Protein AF-U9U7D3-F1 (afdb_monomer_lite)

Radius of gyration: 47.52 Å; chains: 1; bounding box: 96×87×134 Å

pLDDT: mean 72.73, std 22.52, range [35.22, 98.81]

Sequence (186 aa):
MSDINRSEQRITQLEQQVQSLLNSVKTLQEGKSKVDSTIADIHHNHNLMSSSINNITTRLAKYDTIIQQLTTNINLLSQEQIAQHKERSVKTPKRPSPYEQTSYRATKNRYNLRGNKQGNILAKDSEQHPLTTDDDTDAPDDAAMSDGAVFEGIIDEVSNASSSEPKFSVKSYNPLNLLPQFNATR

Secondary structure (DSSP, 8-state):
-HHHHHHHHHHHHHHHHHHHHHHHHHHHHHHHHHHHHHHHHHHHHHHHHHHHHHHHHHHHHHHHHHHHHHHHHHHHHHHHHHHHHHHHT-----PPPGGGGSHHHHHHHHTT--------------------------------------------------------------GGGGS-------

Organism: Rhizophagus irregularis (strain DAOM 181602 / DAOM 197198 / MUCL 43194) (NCBI:txid747089)

Foldseek 3Di:
DVVVVVVVVVVVVVVVVVVVVVVVVVVVVVVVVVVVVVVVVVVVVVVVVVVVVVVVVVVVVVVVVVVVVVVVVVVVVVVVVVVVVVVVPPPPPPDPDPVCPDCVVVVCVVVVVPPDDDDPDPDDDDDDDDDDDDDDDDDDPPPDPDPPPDDDDDDDDDDDDDDDDDDDDPPPDDPVVVDDDPPPDD

Structure (mmCIF, N/CA/C/O backbone):
data_AF-U9U7D3-F1
#
_entry.id   AF-U9U7D3-F1
#
loop_
_atom_site.group_PDB
_atom_site.id
_atom_site.type_symbol
_atom_site.label_atom_id
_atom_site.label_alt_id
_atom_site.label_comp_id
_atom_site.label_asym_id
_atom_site.label_entity_id
_atom_site.label_seq_id
_atom_site.pdbx_PDB_ins_code
_atom_site.Cartn_x
_atom_site.Cartn_y
_atom_site.Cartn_z
_atom_site.occupancy
_ato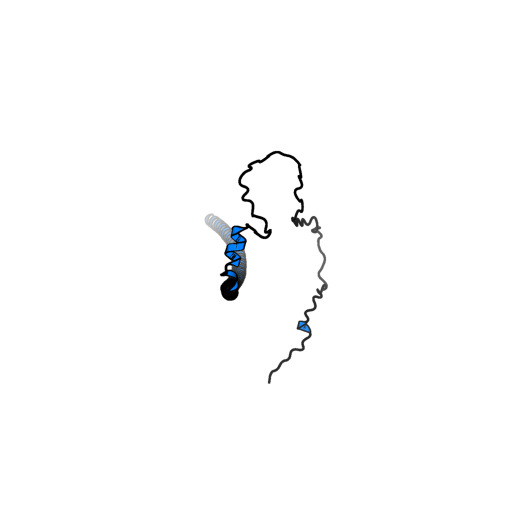m_site.B_iso_or_equiv
_atom_site.auth_seq_id
_atom_site.auth_comp_id
_atom_site.auth_asym_id
_atom_site.auth_atom_id
_atom_site.pdbx_PDB_model_num
ATOM 1 N N . MET A 1 1 ? 35.696 4.966 -59.338 1.00 61.66 1 MET A N 1
ATOM 2 C CA . MET A 1 1 ? 36.447 5.182 -58.078 1.00 61.66 1 MET A CA 1
ATOM 3 C C . MET A 1 1 ? 35.669 6.027 -57.062 1.00 61.66 1 MET A C 1
ATOM 5 O O . MET A 1 1 ? 35.754 5.714 -55.886 1.00 61.66 1 MET A O 1
ATOM 9 N N . SER A 1 2 ? 34.870 7.031 -57.462 1.00 73.62 2 SER A N 1
ATOM 10 C CA . SER A 1 2 ? 34.091 7.864 -56.515 1.00 73.62 2 SER A CA 1
ATOM 11 C C . SER A 1 2 ? 32.961 7.128 -55.781 1.00 73.62 2 SER A C 1
ATOM 13 O O . SER A 1 2 ? 32.733 7.395 -54.605 1.00 73.62 2 SER A O 1
ATOM 15 N N . ASP A 1 3 ? 32.269 6.195 -56.441 1.00 82.81 3 ASP A N 1
ATOM 16 C CA . ASP A 1 3 ? 31.123 5.497 -55.835 1.00 82.81 3 ASP A CA 1
ATOM 17 C C . ASP A 1 3 ? 31.537 4.514 -54.735 1.00 82.81 3 ASP A C 1
ATOM 19 O O . ASP A 1 3 ? 30.829 4.369 -53.741 1.00 82.81 3 ASP A O 1
ATOM 23 N N . ILE A 1 4 ? 32.723 3.910 -54.873 1.00 87.50 4 ILE A N 1
ATOM 24 C CA . ILE A 1 4 ? 33.309 3.024 -53.859 1.00 87.50 4 ILE A CA 1
ATOM 25 C C . ILE A 1 4 ? 33.591 3.827 -52.584 1.00 87.50 4 ILE A C 1
ATOM 27 O O . ILE A 1 4 ? 33.067 3.484 -51.529 1.00 87.50 4 ILE A O 1
ATOM 31 N N . ASN A 1 5 ? 34.265 4.976 -52.696 1.00 90.44 5 ASN A N 1
ATOM 32 C CA . ASN A 1 5 ? 34.539 5.849 -51.548 1.00 90.44 5 ASN A CA 1
ATOM 33 C C . ASN A 1 5 ? 33.252 6.342 -50.859 1.00 90.44 5 ASN A C 1
ATOM 35 O O . ASN A 1 5 ? 33.190 6.427 -49.634 1.00 90.44 5 ASN A O 1
ATOM 39 N N . ARG A 1 6 ? 32.193 6.646 -51.626 1.00 94.19 6 ARG A N 1
ATOM 40 C CA . ARG A 1 6 ? 30.884 7.025 -51.066 1.00 94.19 6 ARG A CA 1
ATOM 41 C C . ARG A 1 6 ? 30.227 5.864 -50.314 1.00 94.19 6 ARG A C 1
ATOM 43 O O . ARG A 1 6 ? 29.613 6.084 -49.270 1.00 94.19 6 ARG A O 1
ATOM 50 N N . SER A 1 7 ? 30.339 4.647 -50.844 1.00 94.81 7 SER A N 1
ATOM 51 C CA . SER A 1 7 ? 29.813 3.445 -50.193 1.00 94.81 7 SER A CA 1
ATOM 52 C C . SER A 1 7 ? 30.556 3.129 -48.891 1.00 94.81 7 SER A C 1
ATOM 54 O O . SER A 1 7 ? 29.906 2.896 -47.876 1.00 94.81 7 SER A O 1
ATOM 56 N N . GLU A 1 8 ? 31.886 3.247 -48.873 1.00 95.81 8 GLU A N 1
ATOM 57 C CA . GLU A 1 8 ? 32.715 3.048 -47.678 1.00 95.81 8 GLU A CA 1
ATOM 58 C C . GLU A 1 8 ? 32.377 4.059 -46.578 1.00 95.81 8 GLU A C 1
ATOM 60 O O . GLU A 1 8 ? 32.118 3.672 -45.441 1.00 95.81 8 GLU A O 1
ATOM 65 N N . GLN A 1 9 ? 32.252 5.347 -46.920 1.00 96.00 9 GLN A N 1
ATOM 66 C CA . GLN A 1 9 ? 31.818 6.374 -45.966 1.00 96.00 9 GLN A CA 1
ATOM 67 C C . GLN A 1 9 ? 30.444 6.061 -45.365 1.00 96.00 9 GLN A C 1
ATOM 69 O O . GLN A 1 9 ? 30.222 6.260 -44.168 1.00 96.00 9 GLN A O 1
ATOM 74 N N . ARG A 1 10 ? 29.507 5.566 -46.183 1.00 97.00 10 ARG A N 1
ATOM 75 C CA . ARG A 1 10 ? 28.178 5.182 -45.703 1.00 97.00 10 ARG A CA 1
ATOM 76 C C . ARG A 1 10 ? 28.239 3.972 -44.772 1.00 97.00 10 ARG A C 1
ATOM 78 O O . ARG A 1 10 ? 27.506 3.962 -43.787 1.00 97.00 10 ARG A O 1
ATOM 85 N N . ILE A 1 11 ? 29.095 2.992 -45.059 1.00 97.62 11 ILE A N 1
ATOM 86 C CA . ILE A 1 11 ? 29.311 1.823 -44.198 1.00 97.62 11 ILE A CA 1
ATOM 87 C C . ILE A 1 11 ? 29.846 2.273 -42.838 1.00 97.62 11 ILE A C 1
ATOM 89 O O . ILE A 1 11 ? 29.225 1.961 -41.827 1.00 97.62 11 ILE A O 1
ATOM 93 N N . THR A 1 12 ? 30.888 3.108 -42.799 1.00 97.56 12 THR A N 1
ATOM 94 C CA . THR A 1 12 ? 31.439 3.623 -41.534 1.00 97.56 12 THR A CA 1
ATOM 95 C C . THR A 1 12 ? 30.400 4.397 -40.717 1.00 97.56 12 THR A C 1
ATOM 97 O O . THR A 1 12 ? 30.314 4.237 -39.500 1.00 97.56 12 THR A O 1
ATOM 100 N N . GLN A 1 13 ? 29.562 5.212 -41.366 1.00 98.06 13 GLN A N 1
ATOM 101 C CA . GLN A 1 13 ? 28.465 5.908 -40.681 1.00 98.06 13 GLN A CA 1
ATOM 102 C C . GLN A 1 13 ? 27.443 4.934 -40.084 1.00 98.06 13 GLN A C 1
ATOM 104 O O . GLN A 1 13 ? 26.981 5.137 -38.962 1.00 98.06 13 GLN A O 1
ATOM 109 N N . LEU A 1 14 ? 27.075 3.885 -40.824 1.00 98.44 14 LEU A N 1
ATOM 110 C CA . LEU A 1 14 ? 26.138 2.871 -40.343 1.00 98.44 14 LEU A CA 1
ATOM 111 C C . LEU A 1 14 ? 26.729 2.075 -39.176 1.00 98.44 14 LEU A C 1
ATOM 113 O O . LEU A 1 14 ? 26.031 1.847 -38.193 1.00 98.44 14 LEU A O 1
ATOM 117 N N . GLU A 1 15 ? 28.010 1.718 -39.233 1.00 98.25 15 GLU A N 1
ATOM 118 C CA . GLU A 1 15 ? 28.710 1.053 -38.131 1.00 98.25 15 GLU A CA 1
ATOM 119 C C . GLU A 1 15 ? 28.686 1.907 -36.860 1.00 98.25 15 GLU A C 1
ATOM 121 O O . GLU A 1 15 ? 28.336 1.412 -35.789 1.00 98.25 15 GLU A O 1
ATOM 126 N N . GLN A 1 16 ? 28.961 3.210 -36.973 1.00 98.31 16 GLN A N 1
ATOM 127 C CA . GLN A 1 16 ? 28.878 4.138 -35.841 1.00 98.31 16 GLN A CA 1
ATOM 128 C C . GLN A 1 16 ? 27.458 4.230 -35.268 1.00 98.31 16 GLN A C 1
ATOM 130 O O . GLN A 1 16 ? 27.282 4.211 -34.048 1.00 98.31 16 GLN A O 1
ATOM 135 N N . GLN A 1 17 ? 26.436 4.288 -36.128 1.00 98.56 17 GLN A N 1
ATOM 136 C CA . GLN A 1 17 ? 25.036 4.298 -35.693 1.00 98.56 17 GLN A CA 1
ATOM 137 C C . GLN A 1 17 ? 24.654 3.004 -34.968 1.00 98.56 17 GLN A C 1
ATOM 139 O O . GLN A 1 17 ? 24.011 3.062 -33.920 1.00 98.56 17 GLN A O 1
ATOM 144 N N . VAL A 1 18 ? 25.086 1.847 -35.477 1.00 98.69 18 VAL A N 1
ATOM 145 C CA . VAL A 1 18 ? 24.845 0.542 -34.845 1.00 98.69 18 VAL A CA 1
ATOM 146 C C . VAL A 1 18 ? 25.528 0.460 -33.481 1.00 98.69 18 VAL A C 1
ATOM 148 O O . VAL A 1 18 ? 24.898 0.026 -32.519 1.00 98.69 18 VAL A O 1
ATOM 151 N N . GLN A 1 19 ? 26.773 0.925 -33.361 1.00 98.56 19 GLN A N 1
ATOM 152 C CA . GLN A 1 19 ? 27.477 0.949 -32.075 1.00 98.56 19 GLN A CA 1
ATOM 153 C C . GLN A 1 19 ? 26.798 1.882 -31.067 1.00 98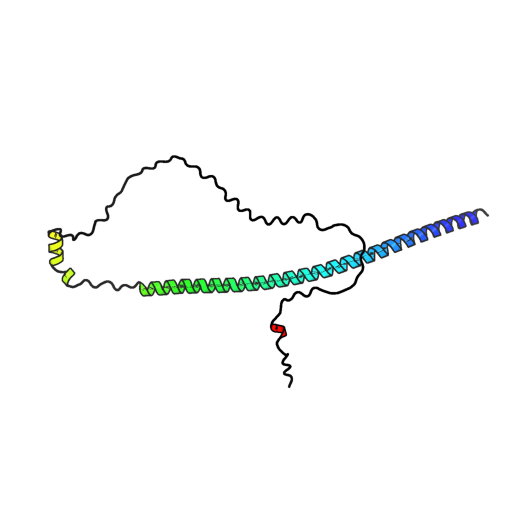.56 19 GLN A C 1
ATOM 155 O O . GLN A 1 19 ? 26.617 1.519 -29.904 1.00 98.56 19 GLN A O 1
ATOM 160 N N . SER A 1 20 ? 26.356 3.063 -31.510 1.00 98.56 20 SER A N 1
ATOM 161 C CA . SER A 1 20 ? 25.600 3.975 -30.648 1.00 98.56 20 SER A CA 1
ATOM 162 C C . SER A 1 20 ? 24.285 3.350 -30.181 1.00 98.56 20 SER A C 1
ATOM 164 O O . SER A 1 20 ? 23.952 3.457 -29.002 1.00 98.56 20 SER A O 1
ATOM 166 N N . LEU A 1 21 ? 23.557 2.678 -31.077 1.00 98.75 21 LEU A N 1
ATOM 167 C CA . LEU A 1 21 ? 22.312 1.993 -30.739 1.00 98.75 21 LEU A CA 1
ATOM 168 C C . LEU A 1 21 ? 22.550 0.852 -29.744 1.00 98.75 21 LEU A C 1
ATOM 170 O O . LEU A 1 21 ? 21.800 0.722 -28.780 1.00 98.75 21 LEU A O 1
ATOM 174 N N . LEU A 1 22 ? 23.603 0.057 -29.941 1.00 98.75 22 LEU A N 1
ATOM 175 C CA . LEU A 1 22 ? 23.955 -1.046 -29.048 1.00 98.75 22 LEU A CA 1
ATOM 176 C C . LEU A 1 22 ? 24.229 -0.551 -27.622 1.00 98.75 22 LEU A C 1
ATOM 178 O O . LEU A 1 22 ? 23.729 -1.132 -26.657 1.00 98.75 22 LEU A O 1
ATOM 182 N N . ASN A 1 23 ? 24.958 0.559 -27.490 1.00 98.62 23 ASN A N 1
ATOM 183 C CA . ASN A 1 23 ? 25.212 1.188 -26.196 1.00 98.62 23 ASN A CA 1
ATOM 184 C C . ASN A 1 23 ? 23.913 1.673 -25.539 1.00 98.62 23 ASN A C 1
ATOM 186 O O . ASN A 1 23 ? 23.685 1.393 -24.363 1.00 98.62 23 ASN A O 1
ATOM 190 N N . SER A 1 24 ? 23.024 2.328 -26.293 1.00 98.62 24 SER A N 1
ATOM 191 C CA . SER A 1 24 ? 21.722 2.762 -25.773 1.00 98.62 24 SER A CA 1
ATOM 192 C C . SER A 1 24 ? 20.852 1.589 -25.315 1.00 98.62 24 SER A C 1
ATOM 194 O O . SER A 1 24 ? 20.249 1.660 -24.246 1.00 98.62 24 SER A O 1
ATOM 196 N N . VAL A 1 25 ? 20.811 0.494 -26.081 1.00 98.75 25 VAL A N 1
ATOM 197 C CA . VAL A 1 25 ? 20.078 -0.727 -25.705 1.00 98.75 25 VAL A CA 1
ATOM 198 C C . VAL A 1 25 ? 20.634 -1.315 -24.410 1.00 98.75 25 VAL A C 1
ATOM 200 O O . VAL A 1 25 ? 19.858 -1.666 -23.523 1.00 98.75 25 VAL A O 1
ATOM 203 N N . LYS A 1 26 ? 21.962 -1.363 -24.259 1.00 98.69 26 LYS A N 1
ATOM 204 C CA . LYS A 1 26 ? 22.603 -1.846 -23.033 1.00 98.69 26 LYS A CA 1
ATOM 205 C C . LYS A 1 26 ? 22.220 -0.996 -21.819 1.00 98.69 26 LYS A C 1
ATOM 207 O O . LYS A 1 26 ? 21.790 -1.543 -20.806 1.00 98.69 26 LYS A O 1
ATOM 212 N N . THR A 1 27 ? 22.287 0.331 -21.936 1.00 98.56 27 THR A N 1
ATOM 213 C CA . THR A 1 27 ? 21.872 1.245 -20.860 1.00 98.56 27 THR A CA 1
ATOM 214 C C . THR A 1 27 ? 20.392 1.082 -20.507 1.00 98.56 27 THR A C 1
ATOM 216 O O . THR A 1 27 ? 20.037 1.064 -19.329 1.00 98.56 27 THR A O 1
ATOM 219 N N . LEU A 1 28 ? 19.516 0.913 -21.504 1.00 98.75 28 LEU A N 1
ATOM 220 C CA . LEU A 1 28 ? 18.093 0.653 -21.264 1.00 98.75 28 LEU A CA 1
ATOM 221 C C . LEU A 1 28 ? 17.865 -0.683 -20.550 1.00 98.75 28 LEU A C 1
ATOM 223 O O . LEU A 1 28 ? 17.005 -0.769 -19.675 1.00 98.75 28 LEU A O 1
ATOM 227 N N . GLN A 1 29 ? 18.636 -1.715 -20.885 1.00 98.62 29 GLN A N 1
ATOM 228 C CA . GLN A 1 29 ? 18.535 -3.026 -20.251 1.00 98.62 29 GLN A CA 1
ATOM 229 C C . GLN A 1 29 ? 18.986 -2.995 -18.784 1.00 98.62 29 GLN A C 1
ATOM 231 O O . GLN A 1 29 ? 18.309 -3.557 -17.922 1.00 98.62 29 GLN A O 1
ATOM 236 N N . GLU A 1 30 ? 20.082 -2.298 -18.482 1.00 98.50 30 GLU A N 1
ATOM 237 C CA . GLU A 1 30 ? 20.541 -2.061 -17.107 1.00 98.50 30 GLU A CA 1
ATOM 238 C C . GLU A 1 30 ? 19.502 -1.256 -16.309 1.00 98.50 30 GLU A C 1
ATOM 240 O O . GLU A 1 30 ? 19.137 -1.631 -15.191 1.00 98.50 30 GLU A O 1
ATOM 245 N N . GLY A 1 31 ? 18.949 -0.201 -16.919 1.00 98.69 31 GLY A N 1
ATOM 246 C CA . GLY A 1 31 ? 17.861 0.591 -16.346 1.00 98.69 31 GLY A CA 1
ATOM 247 C C . GLY A 1 31 ? 16.624 -0.253 -16.031 1.00 98.69 31 GLY A C 1
ATOM 248 O O . GLY A 1 31 ? 16.098 -0.181 -14.921 1.00 98.69 31 GLY A O 1
ATOM 249 N N . LYS A 1 32 ? 16.203 -1.115 -16.965 1.00 98.62 32 LYS A N 1
ATOM 250 C CA . LYS A 1 32 ? 15.097 -2.061 -16.764 1.00 98.62 32 LYS A CA 1
ATOM 251 C C . LYS A 1 32 ? 15.367 -2.989 -15.581 1.00 98.62 32 LYS A C 1
ATOM 253 O O . LYS A 1 32 ? 14.504 -3.126 -14.723 1.00 98.62 32 LYS A O 1
ATOM 258 N N . SER A 1 33 ? 16.559 -3.582 -15.505 1.00 98.62 33 SER A N 1
ATOM 259 C CA . SER A 1 33 ? 16.914 -4.485 -14.403 1.00 98.62 33 SER A CA 1
ATOM 260 C C . SER A 1 33 ? 16.833 -3.794 -13.040 1.00 98.62 33 SER A C 1
ATOM 262 O O . SER A 1 33 ? 16.405 -4.408 -12.063 1.00 98.62 33 SER A O 1
ATOM 264 N N . LYS A 1 34 ? 17.222 -2.515 -12.964 1.00 98.69 34 LYS A N 1
ATOM 265 C CA . LYS A 1 34 ? 17.111 -1.722 -11.735 1.00 98.69 34 LYS A CA 1
ATOM 266 C C . LYS A 1 34 ? 15.652 -1.469 -11.359 1.00 98.69 34 LYS A C 1
ATOM 268 O O . LYS A 1 34 ? 15.293 -1.647 -10.198 1.00 98.69 34 LYS A O 1
ATOM 273 N N . VAL A 1 35 ? 14.822 -1.094 -12.335 1.00 98.75 35 VAL A N 1
ATOM 274 C CA . VAL A 1 35 ? 13.384 -0.878 -12.120 1.00 98.75 35 VAL A CA 1
ATOM 275 C C . VAL A 1 35 ? 12.703 -2.167 -11.658 1.00 98.75 35 VAL A C 1
ATOM 277 O O . VAL A 1 35 ? 11.982 -2.138 -10.662 1.00 98.75 35 VAL A O 1
ATOM 280 N N . ASP A 1 36 ? 12.985 -3.300 -12.303 1.00 98.75 36 ASP A N 1
ATOM 281 C CA . ASP A 1 36 ? 12.427 -4.605 -11.933 1.00 98.75 36 ASP A CA 1
ATOM 282 C C . ASP A 1 36 ? 12.767 -4.974 -10.477 1.00 98.75 36 ASP A C 1
ATOM 284 O O . ASP A 1 36 ? 11.889 -5.413 -9.733 1.00 98.75 36 ASP A O 1
ATOM 288 N N . SER A 1 37 ? 14.009 -4.727 -10.039 1.00 98.62 37 SER A N 1
ATOM 289 C CA . SER A 1 37 ? 14.420 -4.930 -8.641 1.00 98.62 37 SER A CA 1
ATOM 290 C C . SER A 1 37 ? 13.627 -4.044 -7.682 1.00 98.62 37 SER A C 1
ATOM 292 O O . SER A 1 37 ? 13.062 -4.542 -6.713 1.00 98.62 37 SER A O 1
ATOM 294 N N . THR A 1 38 ? 13.517 -2.742 -7.968 1.00 98.69 38 THR A N 1
ATOM 295 C CA . THR A 1 38 ? 12.735 -1.831 -7.115 1.00 98.69 38 THR A CA 1
ATOM 296 C C . THR A 1 38 ? 11.253 -2.197 -7.068 1.00 98.69 38 THR A C 1
ATOM 298 O O . THR A 1 38 ? 10.622 -2.059 -6.025 1.00 98.69 38 THR A O 1
ATOM 301 N N . ILE A 1 39 ? 10.686 -2.705 -8.166 1.00 98.81 39 ILE A N 1
ATOM 302 C CA . ILE A 1 39 ? 9.306 -3.198 -8.202 1.00 98.81 39 ILE A CA 1
ATOM 303 C C . ILE A 1 39 ? 9.155 -4.426 -7.297 1.00 98.81 39 ILE A C 1
ATOM 305 O O . ILE A 1 39 ? 8.198 -4.494 -6.525 1.00 98.81 39 ILE A O 1
ATOM 309 N N . ALA A 1 40 ? 10.099 -5.369 -7.342 1.00 98.75 40 ALA A N 1
ATOM 310 C CA . ALA A 1 40 ? 10.088 -6.537 -6.464 1.00 98.75 40 ALA A CA 1
ATOM 311 C C . ALA A 1 40 ? 10.145 -6.141 -4.975 1.00 98.75 40 ALA A C 1
ATOM 313 O O . ALA A 1 40 ? 9.354 -6.653 -4.177 1.00 98.75 40 ALA A O 1
ATOM 314 N N . ASP A 1 41 ? 10.999 -5.178 -4.617 1.00 98.75 41 ASP A N 1
ATOM 315 C CA . ASP A 1 41 ? 11.105 -4.653 -3.250 1.00 98.75 41 ASP A CA 1
ATOM 316 C C . ASP A 1 41 ? 9.802 -3.978 -2.793 1.00 98.75 41 ASP A C 1
ATOM 318 O O . ASP A 1 41 ? 9.309 -4.225 -1.688 1.00 98.75 41 ASP A O 1
ATOM 322 N N . ILE A 1 42 ? 9.190 -3.162 -3.661 1.00 98.81 42 ILE A N 1
ATOM 323 C CA . ILE A 1 42 ? 7.895 -2.520 -3.394 1.00 98.81 42 ILE A CA 1
ATOM 324 C C . ILE A 1 42 ? 6.807 -3.574 -3.163 1.00 98.81 42 ILE A C 1
ATOM 326 O O . ILE A 1 42 ? 6.044 -3.463 -2.201 1.00 98.81 42 ILE A O 1
ATOM 330 N N . HIS A 1 43 ? 6.744 -4.618 -3.993 1.00 98.81 43 HIS A N 1
ATOM 331 C CA . HIS A 1 43 ? 5.781 -5.707 -3.819 1.00 98.81 43 HIS A CA 1
ATOM 332 C C . HIS A 1 43 ? 5.976 -6.451 -2.497 1.00 98.81 43 HIS A C 1
ATOM 334 O O . HIS A 1 43 ? 4.995 -6.755 -1.812 1.00 98.81 43 HIS A O 1
ATOM 340 N N . HIS A 1 44 ? 7.223 -6.728 -2.113 1.00 98.69 44 HIS A N 1
ATOM 341 C CA . HIS A 1 44 ? 7.520 -7.367 -0.837 1.00 98.69 44 HIS A CA 1
ATOM 342 C C . HIS A 1 44 ? 7.045 -6.509 0.345 1.00 98.69 44 HIS A C 1
ATOM 344 O O . HIS A 1 44 ? 6.302 -6.995 1.202 1.00 98.69 44 HIS A O 1
ATOM 350 N N . ASN A 1 45 ? 7.382 -5.218 0.345 1.00 98.75 45 ASN A N 1
ATOM 351 C CA . ASN A 1 45 ? 6.975 -4.281 1.394 1.00 98.75 45 ASN A CA 1
ATOM 352 C C . ASN A 1 45 ? 5.455 -4.118 1.474 1.00 98.75 45 ASN A C 1
ATOM 354 O O . ASN A 1 45 ? 4.887 -4.131 2.566 1.00 98.75 45 ASN A O 1
ATOM 358 N N . HIS A 1 46 ? 4.777 -4.039 0.328 1.00 98.81 46 HIS A N 1
ATOM 359 C CA . HIS A 1 46 ? 3.319 -4.004 0.275 1.00 98.81 46 HIS A CA 1
ATOM 360 C C . HIS A 1 46 ? 2.698 -5.238 0.947 1.00 98.81 46 HIS A C 1
ATOM 362 O O . HIS A 1 46 ? 1.750 -5.116 1.724 1.00 98.81 46 HIS A O 1
ATOM 368 N N . ASN A 1 47 ? 3.251 -6.429 0.706 1.00 98.69 47 ASN A N 1
ATOM 369 C CA . ASN A 1 47 ? 2.763 -7.658 1.331 1.00 98.69 47 ASN A CA 1
ATOM 370 C C . ASN A 1 47 ? 2.983 -7.663 2.851 1.00 98.69 47 ASN A C 1
ATOM 372 O O . ASN A 1 47 ? 2.087 -8.071 3.595 1.00 98.69 47 ASN A O 1
ATOM 376 N N . LEU A 1 48 ? 4.129 -7.163 3.325 1.00 98.62 48 LEU A N 1
ATOM 377 C CA . LEU A 1 48 ? 4.390 -6.993 4.759 1.00 98.62 48 LEU A CA 1
ATOM 378 C C . LEU A 1 48 ? 3.394 -6.018 5.402 1.00 98.62 48 LEU A C 1
ATOM 380 O O . LEU A 1 48 ? 2.809 -6.329 6.442 1.00 98.62 48 LEU A O 1
ATOM 384 N N . MET A 1 49 ? 3.147 -4.871 4.763 1.00 98.69 49 MET A N 1
ATOM 385 C CA . MET A 1 49 ? 2.171 -3.884 5.234 1.00 98.69 49 MET A CA 1
ATOM 386 C C . MET A 1 49 ? 0.754 -4.455 5.262 1.00 98.69 49 MET A C 1
ATOM 388 O O . MET A 1 49 ? 0.060 -4.308 6.264 1.00 98.69 49 MET A O 1
ATOM 392 N N . SER A 1 50 ? 0.338 -5.157 4.208 1.00 98.75 50 SER A N 1
ATOM 393 C CA . SER A 1 50 ? -0.974 -5.808 4.132 1.00 98.75 50 SER A CA 1
ATOM 394 C C . SER A 1 50 ? -1.170 -6.830 5.259 1.00 98.75 50 SER A C 1
ATOM 396 O O . SER A 1 50 ? -2.194 -6.827 5.944 1.00 98.75 50 SER A O 1
ATOM 398 N N . SER A 1 51 ? -0.150 -7.649 5.535 1.00 98.69 51 SER A N 1
ATOM 399 C CA . SER A 1 51 ? -0.163 -8.592 6.661 1.00 98.69 51 SER A CA 1
ATOM 400 C C . SER A 1 51 ? -0.287 -7.882 8.018 1.00 98.69 51 SER A C 1
ATOM 402 O O . SER A 1 51 ? -1.109 -8.267 8.853 1.00 98.69 51 SER A O 1
ATOM 404 N N . SER A 1 52 ? 0.472 -6.799 8.219 1.00 98.75 52 SER A N 1
ATOM 405 C CA . SER A 1 52 ? 0.406 -5.976 9.434 1.00 98.75 52 SER A CA 1
ATOM 406 C C . SER A 1 52 ? -0.980 -5.353 9.637 1.00 98.75 52 SER A C 1
ATOM 408 O O . SER A 1 52 ? -1.556 -5.453 10.723 1.00 98.75 52 SER A O 1
ATOM 410 N N . ILE A 1 53 ? -1.567 -4.792 8.575 1.00 98.81 53 ILE A N 1
ATOM 411 C CA . ILE A 1 53 ? -2.921 -4.224 8.593 1.00 98.81 53 ILE A CA 1
ATOM 412 C C . ILE A 1 53 ? -3.943 -5.298 8.975 1.00 98.81 53 ILE A C 1
ATOM 414 O O . ILE A 1 53 ? -4.734 -5.080 9.889 1.00 98.81 53 ILE A O 1
ATOM 418 N N . ASN A 1 54 ? -3.878 -6.487 8.371 1.00 98.75 54 ASN A N 1
ATOM 419 C CA . ASN A 1 54 ? -4.779 -7.592 8.711 1.00 98.75 54 ASN A CA 1
ATOM 420 C C . ASN A 1 54 ? -4.666 -8.014 10.186 1.00 98.75 54 ASN A C 1
ATOM 422 O O . ASN A 1 54 ? -5.677 -8.316 10.833 1.00 98.75 54 ASN A O 1
ATOM 426 N N . ASN A 1 55 ? -3.453 -8.008 10.748 1.00 98.69 55 ASN A N 1
ATOM 427 C CA . ASN A 1 55 ? -3.252 -8.276 12.170 1.00 98.69 55 ASN A CA 1
ATOM 428 C C . ASN A 1 55 ? -3.924 -7.209 13.049 1.00 98.69 55 ASN A C 1
ATOM 430 O O . ASN A 1 55 ? -4.643 -7.557 13.989 1.00 98.69 55 ASN A O 1
ATOM 434 N N . ILE A 1 56 ? -3.739 -5.927 12.717 1.00 98.81 56 ILE A N 1
ATOM 435 C CA . ILE A 1 56 ? -4.366 -4.800 13.420 1.00 98.81 56 ILE A CA 1
ATOM 436 C C . ILE A 1 56 ? -5.891 -4.905 13.345 1.00 98.81 56 ILE A C 1
ATOM 438 O O . ILE A 1 56 ? -6.546 -4.857 14.384 1.00 98.81 56 ILE A O 1
ATOM 442 N N . THR A 1 57 ? -6.459 -5.136 12.160 1.00 98.81 57 THR A N 1
ATOM 443 C CA . THR A 1 57 ? -7.906 -5.323 11.967 1.00 98.81 57 THR A CA 1
ATOM 444 C C . THR A 1 57 ? -8.445 -6.462 12.832 1.00 98.81 57 THR A C 1
ATOM 446 O O . THR A 1 57 ? -9.464 -6.310 13.503 1.00 98.81 57 THR A O 1
ATOM 449 N N . THR A 1 58 ? -7.726 -7.586 12.896 1.00 98.62 58 THR A N 1
ATOM 450 C CA . THR A 1 58 ? -8.115 -8.728 13.738 1.00 98.62 58 THR A CA 1
ATOM 451 C C . THR A 1 58 ? -8.070 -8.382 15.229 1.00 98.62 58 THR A C 1
ATOM 453 O O . THR A 1 58 ? -8.938 -8.801 15.995 1.00 98.62 58 THR A O 1
ATOM 456 N N . ARG A 1 59 ? -7.061 -7.623 15.674 1.00 98.75 59 ARG A N 1
ATOM 457 C CA . ARG A 1 59 ? -6.959 -7.167 17.069 1.00 98.75 59 ARG A CA 1
ATOM 458 C C . ARG A 1 59 ? -8.069 -6.183 17.429 1.00 98.75 59 ARG A C 1
ATOM 460 O O . ARG A 1 59 ? -8.632 -6.314 18.511 1.00 98.75 59 ARG A O 1
ATOM 467 N N . LEU A 1 60 ? -8.406 -5.259 16.531 1.00 98.81 60 LEU A N 1
ATOM 468 C CA . LEU A 1 60 ? -9.507 -4.312 16.722 1.00 98.81 60 LEU A CA 1
ATOM 469 C C . LEU A 1 60 ? -10.837 -5.040 16.927 1.00 98.81 60 LEU A C 1
ATOM 471 O O . LEU A 1 60 ? -11.494 -4.807 17.935 1.00 98.81 60 LEU A O 1
ATOM 475 N N . ALA A 1 61 ? -11.156 -6.027 16.085 1.00 98.62 61 ALA A N 1
ATOM 476 C CA . ALA A 1 61 ? -12.374 -6.826 16.242 1.00 98.62 61 ALA A CA 1
ATOM 477 C C . ALA A 1 61 ? -12.455 -7.551 17.607 1.00 98.62 61 ALA A C 1
ATOM 479 O O . ALA A 1 61 ? -13.531 -7.694 18.197 1.00 98.62 61 ALA A O 1
ATOM 480 N N . LYS A 1 62 ? -11.310 -7.996 18.150 1.00 98.69 62 LYS A N 1
ATOM 481 C CA . LYS A 1 62 ? -11.249 -8.573 19.504 1.00 98.69 62 LYS A CA 1
ATOM 482 C C . LYS A 1 62 ? -11.533 -7.527 20.579 1.00 98.69 62 LYS A C 1
ATOM 484 O O . LYS A 1 62 ? -12.255 -7.828 21.526 1.00 98.69 62 LYS A O 1
ATOM 489 N N . TYR A 1 63 ? -10.983 -6.321 20.447 1.00 98.81 63 TYR A N 1
ATOM 490 C CA . TYR A 1 63 ? -11.258 -5.236 21.387 1.00 98.81 63 TYR A CA 1
ATOM 491 C C . TYR A 1 63 ? -12.725 -4.806 21.346 1.00 98.81 63 TYR A C 1
ATOM 493 O O . TYR A 1 63 ? -13.317 -4.664 22.411 1.00 98.81 63 TYR A O 1
ATOM 501 N N . ASP A 1 64 ? -13.343 -4.726 20.166 1.00 98.75 64 ASP A N 1
ATOM 502 C CA . ASP A 1 64 ? -14.780 -4.450 20.038 1.00 98.75 64 ASP A CA 1
ATOM 503 C C . ASP A 1 64 ? -15.620 -5.493 20.785 1.00 98.75 64 ASP A C 1
ATOM 505 O O . ASP A 1 64 ? -16.543 -5.150 21.524 1.00 98.75 64 ASP A O 1
ATOM 509 N N . THR A 1 65 ? -15.254 -6.773 20.662 1.00 98.69 65 THR A N 1
ATOM 510 C CA . THR A 1 65 ? -15.921 -7.869 21.384 1.00 98.69 65 THR A CA 1
ATOM 511 C C . THR A 1 65 ? -15.783 -7.712 22.900 1.00 98.69 65 THR A C 1
ATOM 513 O O . THR A 1 65 ? -16.762 -7.858 23.632 1.00 98.69 65 THR A O 1
ATOM 516 N N . ILE A 1 66 ? -14.579 -7.392 23.388 1.00 98.69 66 ILE A N 1
ATOM 517 C CA . ILE A 1 66 ? -14.324 -7.175 24.821 1.00 98.69 66 ILE A CA 1
ATOM 518 C C . ILE A 1 66 ? -15.144 -5.988 25.334 1.00 98.69 66 ILE A C 1
ATOM 520 O O . ILE A 1 66 ? -15.784 -6.089 26.379 1.00 98.69 66 ILE A O 1
ATOM 524 N N . ILE A 1 67 ? -15.165 -4.881 24.591 1.00 98.81 67 ILE A N 1
ATOM 525 C CA . ILE A 1 67 ? -15.932 -3.686 24.951 1.00 98.81 67 ILE A CA 1
ATOM 526 C C . ILE A 1 67 ? -17.423 -4.028 25.037 1.00 98.81 67 ILE A C 1
ATOM 528 O O . ILE A 1 67 ? -18.047 -3.725 26.050 1.00 98.81 67 ILE A O 1
ATOM 532 N N . GLN A 1 68 ? -17.983 -4.735 24.050 1.00 98.69 68 GLN A N 1
ATOM 533 C CA . GLN A 1 68 ? -19.388 -5.165 24.074 1.00 98.69 68 GLN A CA 1
ATOM 534 C C . GLN A 1 68 ? -19.720 -6.042 25.290 1.00 98.69 68 GLN A C 1
ATOM 536 O O . GLN A 1 68 ? -20.764 -5.859 25.926 1.00 98.69 68 GLN A O 1
ATOM 541 N N . GLN A 1 69 ? -18.836 -6.981 25.643 1.00 98.62 69 GLN A N 1
ATOM 542 C CA . GLN A 1 69 ? -19.007 -7.829 26.826 1.00 98.62 69 GLN A CA 1
ATOM 543 C C . GLN A 1 69 ? -18.994 -7.005 28.117 1.00 98.62 69 GLN A C 1
ATOM 545 O O . GLN A 1 69 ? -19.870 -7.176 28.965 1.00 98.62 69 GLN A O 1
ATOM 550 N N . LEU A 1 70 ? -18.049 -6.072 28.255 1.00 98.62 70 LEU A N 1
ATOM 551 C CA . LEU A 1 70 ? -17.975 -5.182 29.414 1.00 98.62 70 LEU A CA 1
ATOM 552 C C . LEU A 1 70 ? -19.213 -4.285 29.519 1.00 98.62 70 LEU A C 1
ATOM 554 O O . LEU A 1 70 ? -19.796 -4.188 30.597 1.00 98.62 70 LEU A O 1
ATOM 558 N N . THR A 1 71 ? -19.665 -3.694 28.411 1.00 98.50 71 THR A N 1
ATOM 559 C CA . THR A 1 71 ? -20.904 -2.904 28.362 1.00 98.50 71 THR A CA 1
ATOM 560 C C . THR A 1 71 ? -22.108 -3.730 28.813 1.00 98.50 71 THR A C 1
ATOM 562 O O . THR A 1 71 ? -22.911 -3.265 29.621 1.00 98.50 71 THR A O 1
ATOM 565 N N . THR A 1 72 ? -22.215 -4.975 28.345 1.00 98.38 72 THR A N 1
ATOM 566 C CA . THR A 1 72 ? -23.293 -5.889 28.748 1.00 98.38 72 THR A CA 1
ATOM 567 C C . THR A 1 72 ? -23.243 -6.180 30.248 1.00 98.38 72 THR A C 1
ATOM 569 O O . THR A 1 72 ? -24.257 -6.048 30.930 1.00 98.38 72 THR A O 1
ATOM 572 N N . ASN A 1 73 ? -22.064 -6.502 30.784 1.00 98.19 73 ASN A N 1
ATOM 573 C CA . ASN A 1 73 ? -21.885 -6.789 32.207 1.00 98.19 73 ASN A CA 1
ATOM 574 C C . ASN A 1 73 ? -22.225 -5.580 33.089 1.00 98.19 73 ASN A C 1
ATOM 576 O O . ASN A 1 73 ? -22.912 -5.737 34.096 1.00 98.19 73 ASN A O 1
ATOM 580 N N . ILE A 1 74 ? -21.805 -4.372 32.697 1.00 97.94 74 ILE A N 1
ATOM 581 C CA . ILE A 1 74 ? -22.144 -3.127 33.406 1.00 97.94 74 ILE A CA 1
ATOM 582 C C . ILE A 1 74 ? -23.662 -2.915 33.425 1.00 97.94 74 ILE A C 1
ATOM 584 O O . ILE A 1 74 ? -24.227 -2.613 34.476 1.00 97.94 74 ILE A O 1
ATOM 588 N N . ASN A 1 75 ? -24.338 -3.121 32.292 1.00 97.25 75 ASN A N 1
ATOM 589 C CA . ASN A 1 75 ? -25.792 -2.976 32.200 1.00 97.25 75 ASN A CA 1
ATOM 590 C C . ASN A 1 75 ? -26.541 -3.996 33.072 1.00 97.25 75 ASN A C 1
ATOM 592 O O . ASN A 1 75 ? -27.556 -3.652 33.680 1.00 97.25 75 ASN A O 1
ATOM 596 N N . LEU A 1 76 ? -26.058 -5.239 33.146 1.00 96.75 76 LEU A N 1
ATOM 597 C CA . LEU A 1 76 ? -26.627 -6.267 34.023 1.00 96.75 76 LEU A CA 1
ATOM 598 C C . LEU A 1 76 ? -26.437 -5.906 35.499 1.00 96.75 76 LEU A C 1
ATOM 600 O O . LEU A 1 76 ? -27.401 -5.936 36.262 1.00 96.75 76 LEU A O 1
ATOM 604 N N . LEU A 1 77 ? -25.228 -5.489 35.884 1.00 95.88 77 LEU A N 1
ATOM 605 C CA . LEU A 1 77 ? -24.909 -5.112 37.261 1.00 95.88 77 LEU A CA 1
ATOM 606 C C . LEU A 1 77 ? -25.714 -3.886 37.717 1.00 95.88 77 LEU A C 1
ATOM 608 O O . LEU A 1 77 ? -26.212 -3.839 38.841 1.00 95.88 77 LEU A O 1
ATOM 612 N N . SER A 1 78 ? -25.891 -2.909 36.823 1.00 93.88 78 SER A N 1
ATOM 613 C CA . SER A 1 78 ? -26.721 -1.726 37.064 1.00 93.88 78 SER A CA 1
ATOM 614 C C . SER A 1 78 ? -28.183 -2.108 37.331 1.00 93.88 78 SER A C 1
ATOM 616 O O . SER A 1 78 ? -28.787 -1.634 38.295 1.00 93.88 78 SER A O 1
ATOM 618 N N . GLN A 1 79 ? -28.743 -3.025 36.537 1.00 92.31 79 GLN A N 1
ATOM 619 C CA . GLN A 1 79 ? -30.104 -3.529 36.745 1.00 92.31 79 GLN A CA 1
ATOM 620 C C . GLN A 1 79 ? -30.246 -4.336 38.040 1.00 92.31 79 GLN A C 1
ATOM 622 O O . GLN A 1 79 ? -31.227 -4.158 38.765 1.00 92.31 79 GLN A O 1
ATOM 627 N N . GLU A 1 80 ? -29.273 -5.189 38.362 1.00 90.06 80 GLU A N 1
ATOM 628 C CA . GLU A 1 80 ? -29.263 -5.954 39.611 1.00 90.06 80 GLU A CA 1
ATOM 629 C C . GLU A 1 80 ? -29.226 -5.026 40.833 1.00 90.06 80 GLU A C 1
ATOM 631 O O . GLU A 1 80 ? -30.000 -5.202 41.776 1.00 90.06 80 GLU A O 1
ATOM 636 N N . GLN A 1 81 ? -28.395 -3.981 40.797 1.00 81.75 81 GLN A N 1
ATOM 637 C CA . GLN A 1 81 ? -28.325 -2.988 41.866 1.00 81.75 81 GLN A CA 1
ATOM 638 C C . GLN A 1 81 ? -29.676 -2.279 42.061 1.00 81.75 81 GLN A C 1
ATOM 640 O O . GLN A 1 81 ? -30.153 -2.153 43.193 1.00 81.75 81 GLN A O 1
ATOM 645 N N . ILE A 1 82 ? -30.342 -1.874 40.972 1.00 78.38 82 ILE A N 1
ATOM 646 C CA . ILE A 1 82 ? -31.691 -1.286 41.026 1.00 78.38 82 ILE A CA 1
ATOM 647 C C . ILE A 1 82 ? -32.691 -2.261 41.671 1.00 78.38 82 ILE A C 1
ATOM 649 O O . ILE A 1 82 ? -33.486 -1.853 42.525 1.00 78.38 82 ILE A O 1
ATOM 653 N N . ALA A 1 83 ? -32.641 -3.548 41.314 1.00 77.19 83 ALA A N 1
ATOM 654 C CA . ALA A 1 83 ? -33.512 -4.572 41.888 1.00 77.19 83 ALA A CA 1
ATOM 655 C C . ALA A 1 83 ? -33.275 -4.761 43.400 1.00 77.19 83 ALA A C 1
ATOM 657 O O . ALA A 1 83 ? -34.235 -4.744 44.176 1.00 77.19 83 ALA A O 1
ATOM 658 N N . GLN A 1 84 ? -32.013 -4.832 43.842 1.00 77.62 84 GLN A N 1
ATOM 659 C CA . GLN A 1 84 ? -31.667 -4.962 45.263 1.00 77.62 84 GLN A CA 1
ATOM 660 C C . GLN A 1 84 ? -32.128 -3.760 46.104 1.00 77.62 84 GLN A C 1
ATOM 662 O O . GLN A 1 84 ? -32.627 -3.922 47.224 1.00 77.62 84 GLN A O 1
ATOM 667 N N . HIS A 1 85 ? -31.991 -2.534 45.587 1.00 67.69 85 HIS A N 1
ATOM 668 C CA . HIS A 1 85 ? -32.472 -1.342 46.294 1.00 67.69 85 HIS A CA 1
ATOM 669 C C . HIS A 1 85 ? -34.002 -1.299 46.392 1.00 67.69 85 HIS A C 1
ATOM 671 O O . HIS A 1 85 ? -34.533 -0.846 47.411 1.00 67.69 85 HIS A O 1
ATOM 677 N N . LYS A 1 86 ? -34.719 -1.814 45.384 1.00 69.12 86 LYS A N 1
ATOM 678 C CA . LYS A 1 86 ? -36.182 -1.919 45.410 1.00 69.12 86 LYS A CA 1
ATOM 679 C C . LYS A 1 86 ? -36.661 -2.850 46.528 1.00 69.12 86 LYS A C 1
ATOM 681 O O . LYS A 1 86 ? -37.541 -2.445 47.289 1.00 69.12 86 LYS A O 1
ATOM 686 N N . GLU A 1 87 ? -36.043 -4.023 46.694 1.00 60.84 87 GLU A N 1
ATOM 687 C CA . GLU A 1 87 ? -36.393 -4.981 47.759 1.00 60.84 87 GLU A CA 1
ATOM 688 C C . GLU A 1 87 ? -36.145 -4.435 49.173 1.00 60.84 87 GLU A C 1
ATOM 690 O O . GLU A 1 87 ? -36.995 -4.585 50.051 1.00 60.84 87 GLU A O 1
ATOM 695 N N . ARG A 1 88 ? -35.029 -3.732 49.409 1.00 61.22 88 ARG A N 1
ATOM 696 C CA . ARG A 1 88 ? -34.725 -3.160 50.739 1.00 61.22 88 ARG A CA 1
ATOM 697 C C . ARG A 1 88 ? -35.603 -1.965 51.129 1.00 61.22 88 ARG A C 1
ATOM 699 O O . ARG A 1 88 ? -35.667 -1.620 52.308 1.00 61.22 88 ARG A O 1
ATOM 706 N N . SER A 1 89 ? -36.255 -1.303 50.172 1.00 58.41 89 SER A N 1
ATOM 707 C CA . SER A 1 89 ? -36.971 -0.040 50.415 1.00 58.41 89 SER A CA 1
ATOM 708 C C . SER A 1 89 ? -38.411 -0.190 50.920 1.00 58.41 89 SER A C 1
ATOM 710 O O . SER A 1 89 ? -39.018 0.809 51.317 1.00 58.41 89 SER A O 1
ATOM 712 N N . VAL A 1 90 ? -38.960 -1.408 50.978 1.00 61.28 90 VAL A N 1
ATOM 713 C CA . VAL A 1 90 ? -40.328 -1.642 51.468 1.00 61.28 90 VAL A CA 1
ATOM 714 C C . VAL A 1 90 ? -40.343 -1.596 52.997 1.00 61.28 90 VAL A C 1
ATOM 716 O O . VAL A 1 90 ? -40.470 -2.601 53.692 1.00 61.28 90 VAL A O 1
ATOM 719 N N . LYS A 1 91 ? -40.208 -0.392 53.561 1.00 63.16 91 LYS A N 1
ATOM 720 C CA . LYS A 1 91 ? -40.556 -0.156 54.962 1.00 63.16 91 LYS A CA 1
ATOM 721 C C . LYS A 1 91 ? -42.056 -0.392 55.092 1.00 63.16 91 LYS A C 1
ATOM 723 O O . LYS A 1 91 ? -42.849 0.408 54.601 1.00 63.16 91 LYS A O 1
ATOM 728 N N . THR A 1 92 ? -42.447 -1.473 55.763 1.00 65.50 92 THR A N 1
ATOM 729 C CA . THR A 1 92 ? -43.841 -1.686 56.166 1.00 65.50 92 THR A CA 1
ATOM 730 C C . THR A 1 92 ? -44.323 -0.426 56.891 1.00 65.50 92 THR A C 1
ATOM 732 O O . THR A 1 92 ? -43.635 0.004 57.830 1.00 65.50 92 THR A O 1
ATOM 735 N N . PRO A 1 93 ? -45.443 0.201 56.483 1.00 67.56 93 PRO A N 1
ATOM 736 C CA . PRO A 1 93 ? -45.944 1.383 57.167 1.00 67.56 93 PRO A CA 1
ATOM 737 C C . PRO A 1 93 ? -46.118 1.033 58.643 1.00 67.56 93 PRO A C 1
ATOM 739 O O . PRO A 1 93 ? -46.775 0.045 58.980 1.00 67.56 93 PRO A O 1
ATOM 742 N N . LYS A 1 94 ? -45.459 1.796 59.526 1.00 67.75 94 LYS A N 1
ATOM 743 C CA . LYS A 1 94 ? -45.565 1.580 60.969 1.00 67.75 94 LYS A CA 1
ATOM 744 C C . LYS A 1 94 ? -47.044 1.658 61.330 1.00 67.75 94 LYS A C 1
ATOM 746 O O . LYS A 1 94 ? -47.669 2.703 61.157 1.00 67.75 94 LYS A O 1
ATOM 751 N N . ARG A 1 95 ? -47.596 0.537 61.794 1.00 65.31 95 ARG A N 1
ATOM 752 C CA . ARG A 1 95 ? -48.958 0.467 62.319 1.00 65.31 95 ARG A CA 1
ATOM 753 C C . ARG A 1 95 ? -49.042 1.502 63.451 1.00 65.31 95 ARG A C 1
ATOM 755 O O . ARG A 1 95 ? -48.190 1.434 64.341 1.00 65.31 95 ARG A O 1
ATOM 762 N N . PRO A 1 96 ? -49.969 2.476 63.404 1.00 61.25 96 PRO A N 1
ATOM 763 C CA . PRO A 1 96 ? -50.063 3.481 64.455 1.00 61.25 96 PRO A CA 1
ATOM 764 C C . PRO A 1 96 ? -50.277 2.759 65.781 1.00 61.25 96 PRO A C 1
ATOM 766 O O . PRO A 1 96 ? -51.096 1.837 65.866 1.00 61.25 96 PRO A O 1
ATOM 769 N N . SER A 1 97 ? -49.486 3.118 66.791 1.00 59.66 97 SER A N 1
ATOM 770 C CA . SER A 1 97 ? -49.615 2.461 68.089 1.00 59.66 97 SER A CA 1
ATOM 771 C C . SER A 1 97 ? -50.984 2.820 68.685 1.00 59.66 97 SER A C 1
ATOM 773 O O . SER A 1 97 ? -51.432 3.958 68.514 1.00 59.66 97 SER A O 1
ATOM 775 N N . PRO A 1 98 ? -51.664 1.911 69.408 1.00 58.66 98 PRO A N 1
ATOM 776 C CA . PRO A 1 98 ? -52.984 2.189 69.986 1.00 58.66 98 PRO A CA 1
ATOM 777 C C . PRO A 1 98 ? -53.027 3.462 70.847 1.00 58.66 98 PRO A C 1
ATOM 779 O O . PRO A 1 98 ? -54.060 4.116 70.944 1.00 58.66 98 PRO A O 1
ATOM 782 N N . TYR A 1 99 ? -51.889 3.856 71.424 1.00 54.50 99 TYR A N 1
ATOM 783 C CA . TYR A 1 99 ? -51.760 5.048 72.256 1.00 54.50 99 TYR A CA 1
ATOM 784 C C . TYR A 1 99 ? -51.818 6.365 71.458 1.00 54.50 99 TYR A C 1
ATOM 786 O O . TYR A 1 99 ? -52.297 7.378 71.973 1.00 54.50 99 TYR A O 1
ATOM 794 N N . GLU A 1 100 ? -51.410 6.357 70.184 1.00 58.00 100 GLU A N 1
ATOM 795 C CA . GLU A 1 100 ? -51.436 7.532 69.295 1.00 58.00 100 GLU A CA 1
ATOM 796 C C . GLU A 1 100 ? -52.853 7.947 68.866 1.00 58.00 100 GLU A C 1
ATOM 798 O O . GLU A 1 100 ? -53.042 9.064 68.379 1.00 58.00 100 GLU A O 1
ATOM 803 N N . GLN A 1 101 ? -53.853 7.086 69.077 1.00 57.78 101 GLN A N 1
ATOM 804 C CA . GLN A 1 101 ? -55.260 7.354 68.752 1.00 57.78 101 GLN A CA 1
ATOM 805 C C . GLN A 1 101 ? -56.088 7.835 69.950 1.00 57.78 101 GLN A C 1
ATOM 807 O O . GLN A 1 101 ? -57.274 8.126 69.808 1.00 57.78 101 GLN A O 1
ATOM 812 N N . THR A 1 102 ? -55.487 7.932 71.135 1.00 59.78 102 THR A N 1
ATOM 813 C CA . THR A 1 102 ? -56.213 8.290 72.357 1.00 59.78 102 THR A CA 1
ATOM 814 C C . THR A 1 102 ? -56.251 9.802 72.593 1.00 59.78 102 THR A C 1
ATOM 816 O O . THR A 1 102 ? -55.484 10.583 72.016 1.00 59.78 102 THR A O 1
ATOM 819 N N . SER A 1 103 ? -57.135 10.212 73.506 1.00 59.88 103 SER A N 1
ATOM 820 C CA . SER A 1 103 ? -57.299 11.570 74.051 1.00 59.88 103 SER A CA 1
ATOM 821 C C . SER A 1 103 ? -55.986 12.282 74.415 1.00 59.88 103 SER A C 1
ATOM 823 O O . SER A 1 103 ? -55.945 13.511 74.439 1.00 59.88 103 SER A O 1
ATOM 825 N N . TYR A 1 104 ? -54.892 11.542 74.612 1.00 61.88 104 TYR A N 1
ATOM 826 C CA . TYR A 1 104 ? -53.544 12.063 74.815 1.00 61.88 104 TYR A CA 1
ATOM 827 C C . TYR A 1 104 ? -53.063 12.999 73.685 1.00 61.88 104 TYR A C 1
ATOM 829 O O . TYR A 1 104 ? -52.478 14.049 73.967 1.00 61.88 104 TYR A O 1
ATOM 837 N N . ARG A 1 105 ? -53.361 12.699 72.407 1.00 64.31 105 ARG A N 1
ATOM 838 C CA . ARG A 1 105 ? -53.007 13.587 71.278 1.00 64.31 105 ARG A CA 1
ATOM 839 C C . ARG A 1 105 ? -53.821 14.881 71.301 1.00 64.31 105 ARG A C 1
ATOM 841 O O . ARG A 1 105 ? -53.263 15.956 71.089 1.00 64.31 105 ARG A O 1
ATOM 848 N N . ALA A 1 106 ? -55.118 14.781 71.590 1.00 63.50 106 ALA A N 1
ATOM 849 C CA . ALA A 1 106 ? -56.003 15.939 71.695 1.00 63.50 106 ALA A CA 1
ATOM 850 C C . ALA A 1 106 ? -55.555 16.870 72.831 1.00 63.50 106 ALA A C 1
ATOM 852 O O . ALA A 1 106 ? -55.449 18.079 72.639 1.00 63.50 106 ALA A O 1
ATOM 853 N N . THR A 1 107 ? -55.193 16.305 73.984 1.00 63.97 107 THR A N 1
ATOM 854 C CA . THR A 1 107 ? -54.692 17.065 75.133 1.00 63.97 107 THR A CA 1
ATOM 855 C C . THR A 1 107 ? -53.342 17.725 74.837 1.00 63.97 107 THR A C 1
ATOM 857 O O . THR A 1 107 ? -53.193 18.916 75.098 1.00 63.97 107 THR A O 1
ATOM 860 N N . LYS A 1 108 ? -52.381 17.038 74.199 1.00 68.12 108 LYS A N 1
ATOM 861 C CA . LYS A 1 108 ? -51.109 17.674 73.798 1.00 68.12 108 LYS A CA 1
ATOM 862 C C . LYS A 1 108 ? -51.285 18.838 72.821 1.00 68.12 108 LYS A C 1
ATOM 864 O O . LYS A 1 108 ? -50.556 19.822 72.932 1.00 68.12 108 LYS A O 1
ATOM 869 N N . ASN A 1 109 ? -52.237 18.735 71.893 1.00 64.75 109 ASN A N 1
ATOM 870 C CA . ASN A 1 109 ? -52.508 19.795 70.922 1.00 64.75 109 ASN A CA 1
ATOM 871 C C . ASN A 1 109 ? -53.199 21.002 71.577 1.00 64.75 109 ASN A C 1
ATOM 873 O O . ASN A 1 109 ? -52.870 22.140 71.261 1.00 64.75 109 ASN A O 1
ATOM 877 N N . ARG A 1 110 ? -54.111 20.769 72.534 1.00 66.12 110 ARG A N 1
ATOM 878 C CA . ARG A 1 110 ? -54.816 21.851 73.244 1.00 66.12 110 ARG A CA 1
ATOM 879 C C . ARG A 1 110 ? -53.916 22.703 74.134 1.00 66.12 110 ARG A C 1
ATOM 881 O O . ARG A 1 110 ? -54.208 23.876 74.319 1.00 66.12 110 ARG A O 1
ATOM 888 N N . TYR A 1 111 ? -52.829 22.140 74.650 1.00 64.44 111 TYR A N 1
ATOM 889 C CA . TYR A 1 111 ? -51.898 22.868 75.516 1.00 64.44 111 TYR A CA 1
ATOM 890 C C . TYR A 1 111 ? -50.600 23.290 74.814 1.00 64.44 111 TYR A C 1
ATOM 892 O O . TYR A 1 111 ? -49.672 23.724 75.487 1.00 64.44 111 TYR A O 1
ATOM 900 N N . ASN A 1 112 ? -50.505 23.171 73.481 1.00 59.09 112 ASN A N 1
ATOM 901 C CA . ASN A 1 112 ? -49.290 23.486 72.715 1.00 59.09 112 ASN A CA 1
ATOM 902 C C . ASN A 1 112 ? -48.001 22.888 73.323 1.00 59.09 112 ASN A C 1
ATOM 904 O O . ASN A 1 112 ? -46.924 23.467 73.190 1.00 59.09 112 ASN A O 1
ATOM 908 N N . LEU A 1 113 ? -48.067 21.701 73.951 1.00 61.62 113 LEU A N 1
ATOM 909 C CA . LEU A 1 113 ? -46.872 20.972 74.401 1.00 61.62 113 LEU A CA 1
ATOM 910 C C . LEU A 1 113 ? -46.181 20.320 73.191 1.00 61.62 113 LEU A C 1
ATOM 912 O O . LEU A 1 113 ? -46.054 19.093 73.076 1.00 61.62 113 LEU A O 1
ATOM 916 N N . ARG A 1 114 ? -45.739 21.160 72.251 1.00 59.88 114 ARG A N 1
ATOM 917 C CA . ARG A 1 114 ? -44.826 20.801 71.175 1.00 59.88 114 ARG A CA 1
ATOM 918 C C . ARG A 1 114 ? -43.466 20.610 71.838 1.00 59.88 114 ARG A C 1
ATOM 920 O O . ARG A 1 114 ? -42.820 21.567 72.245 1.00 59.88 114 ARG A O 1
ATOM 927 N N . GLY A 1 115 ? -43.062 19.351 72.004 1.00 56.66 115 GLY A N 1
ATOM 928 C CA . GLY A 1 115 ? -41.688 19.032 72.382 1.00 56.66 115 GLY A CA 1
ATOM 929 C C . GLY A 1 115 ? -40.740 19.741 71.419 1.00 56.66 115 GLY A C 1
ATOM 930 O O . GLY A 1 115 ? -41.001 19.766 70.214 1.00 56.66 115 GLY A O 1
ATOM 931 N N . ASN A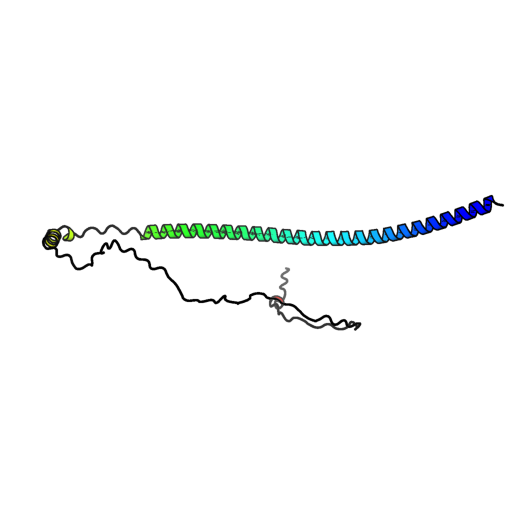 1 116 ? -39.698 20.357 71.969 1.00 52.03 116 ASN A N 1
ATOM 932 C CA . ASN A 1 116 ? -38.719 21.143 71.237 1.00 52.03 116 ASN A CA 1
ATOM 933 C C . ASN A 1 116 ? -38.068 20.282 70.139 1.00 52.03 116 ASN A C 1
ATOM 935 O O . ASN A 1 116 ? -37.158 19.498 70.387 1.00 52.03 116 ASN A O 1
ATOM 939 N N . LYS A 1 117 ? -38.591 20.386 68.921 1.00 58.12 117 LYS A N 1
ATOM 940 C CA . LYS A 1 117 ? -37.871 20.087 67.690 1.00 58.12 117 LYS A CA 1
ATOM 941 C C . LYS A 1 117 ? -37.948 21.370 66.889 1.00 58.12 117 LYS A C 1
ATOM 943 O O . LYS A 1 117 ? -39.051 21.804 66.528 1.00 58.12 117 LYS A O 1
ATOM 948 N N . GLN A 1 118 ? -36.786 22.004 66.747 1.00 45.84 118 GLN A N 1
ATOM 949 C CA . GLN A 1 118 ? -36.612 23.274 66.062 1.00 45.84 118 GLN A CA 1
ATOM 950 C C . GLN A 1 118 ? -37.414 23.279 64.759 1.00 45.84 118 GLN A C 1
ATOM 952 O O . GLN A 1 118 ? -37.420 22.311 63.996 1.00 45.84 118 GLN A O 1
ATOM 957 N N . GLY A 1 119 ? -38.176 24.354 64.567 1.00 39.84 119 GLY A N 1
ATOM 958 C CA . GLY A 1 119 ? -38.818 24.626 63.296 1.00 39.84 119 GLY A CA 1
ATOM 959 C C . GLY A 1 119 ? -37.746 24.854 62.241 1.00 39.84 119 GLY A C 1
ATOM 960 O O . GLY A 1 119 ? -36.818 25.628 62.464 1.00 39.84 119 GLY A O 1
ATOM 961 N N . ASN A 1 120 ? -37.898 24.202 61.091 1.00 40.91 120 ASN A N 1
ATOM 962 C CA . ASN A 1 120 ? -37.288 24.683 59.863 1.00 40.91 120 ASN A CA 1
ATOM 963 C C . ASN A 1 120 ? -37.923 26.046 59.574 1.00 40.91 120 ASN A C 1
ATOM 965 O O . ASN A 1 120 ? -39.060 26.135 59.111 1.00 40.91 120 ASN A O 1
ATOM 969 N N . ILE A 1 121 ? -37.206 27.094 59.961 1.00 39.19 121 ILE A N 1
ATOM 970 C CA . ILE A 1 121 ? -37.464 28.474 59.581 1.00 39.19 121 ILE A CA 1
ATOM 971 C C . ILE A 1 121 ? -37.350 28.569 58.061 1.00 39.19 121 ILE A C 1
ATOM 973 O O . ILE A 1 121 ? -36.286 28.396 57.474 1.00 39.19 121 ILE A O 1
ATOM 977 N N . LEU A 1 122 ? -38.499 28.817 57.445 1.00 47.75 122 LEU A N 1
ATOM 978 C CA . LEU A 1 12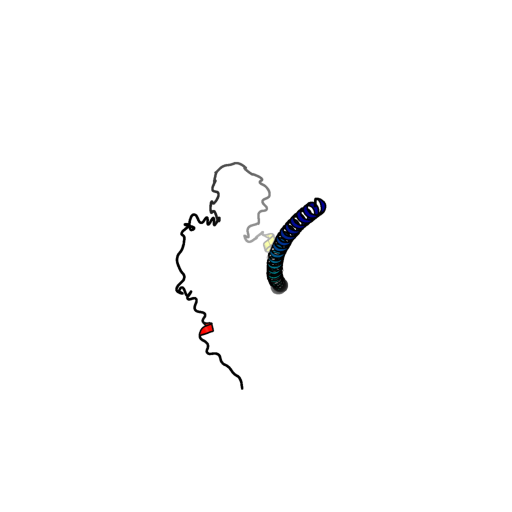2 ? -38.636 29.376 56.114 1.00 47.75 122 LEU A CA 1
ATOM 979 C C . LEU A 1 122 ? -38.060 30.801 56.155 1.00 47.75 122 LEU A C 1
ATOM 981 O O . LEU A 1 122 ? -38.762 31.730 56.543 1.00 47.75 122 LEU A O 1
ATOM 985 N N . ALA A 1 123 ? -36.787 30.965 55.800 1.00 35.22 123 ALA A N 1
ATOM 986 C CA . ALA A 1 123 ? -36.194 32.264 55.504 1.00 35.22 123 ALA A CA 1
ATOM 987 C C . ALA A 1 123 ? -36.162 32.429 53.980 1.00 35.22 123 ALA A C 1
ATOM 989 O O . ALA A 1 123 ? -35.304 31.879 53.292 1.00 35.22 123 ALA A O 1
ATOM 990 N N . LYS A 1 124 ? -37.167 33.131 53.453 1.00 41.69 124 LYS A N 1
ATOM 991 C CA . LYS A 1 124 ? -37.059 33.815 52.165 1.00 41.69 124 LYS A CA 1
ATOM 992 C C . LYS A 1 124 ? -36.331 35.140 52.411 1.00 41.69 124 LYS A C 1
ATOM 994 O O . LYS A 1 124 ? -36.651 35.810 53.386 1.00 41.69 124 LYS A O 1
ATOM 999 N N . ASP A 1 125 ? -35.490 35.495 51.443 1.00 37.19 125 ASP A N 1
ATOM 1000 C CA . ASP A 1 125 ? -35.061 36.854 51.087 1.00 37.19 125 ASP A CA 1
ATOM 1001 C C . ASP A 1 125 ? -33.817 37.426 51.792 1.00 37.19 125 ASP A C 1
ATOM 1003 O O . ASP A 1 125 ? -33.881 37.926 52.910 1.00 37.19 125 ASP A O 1
ATOM 1007 N N . SER A 1 126 ? -32.677 37.366 51.095 1.00 42.00 126 SER A N 1
ATOM 1008 C CA . SER A 1 126 ? -31.753 38.500 50.992 1.00 42.00 126 SER A CA 1
ATOM 1009 C C . SER A 1 126 ? -30.815 38.257 49.809 1.00 42.00 126 SER A C 1
ATOM 1011 O O . SER A 1 126 ? -29.845 37.504 49.897 1.00 42.00 126 SER A O 1
ATOM 1013 N N . GLU A 1 127 ? -31.131 38.883 48.679 1.00 48.56 127 GLU A N 1
ATOM 1014 C CA . GLU A 1 127 ? -30.125 39.202 47.673 1.00 48.56 127 GLU A CA 1
ATOM 1015 C C . GLU A 1 127 ? -29.068 40.112 48.304 1.00 48.56 127 GLU A C 1
ATOM 1017 O O . GLU A 1 127 ? -29.413 41.171 48.823 1.00 48.56 127 GLU A O 1
ATOM 1022 N N . GLN A 1 128 ? -27.789 39.732 48.237 1.00 38.19 128 GLN A N 1
ATOM 1023 C CA . GLN A 1 128 ? -26.716 40.712 48.078 1.00 38.19 128 GLN A CA 1
ATOM 1024 C C . GLN A 1 128 ? -25.421 40.040 47.611 1.00 38.19 128 GLN A C 1
ATOM 1026 O O . GLN A 1 128 ? -24.705 39.397 48.376 1.00 38.19 128 GLN A O 1
ATOM 1031 N N . HIS A 1 129 ? -25.120 40.224 46.326 1.00 36.94 129 HIS A N 1
ATOM 1032 C CA . HIS A 1 129 ? -23.744 40.237 45.842 1.00 36.94 129 HIS A CA 1
ATOM 1033 C C . HIS A 1 129 ? -22.973 41.376 46.528 1.00 36.94 129 HIS A C 1
ATOM 1035 O O . HIS A 1 129 ? -23.532 42.452 46.762 1.00 36.94 129 HIS A O 1
ATOM 1041 N N . PRO A 1 130 ? -21.663 41.190 46.728 1.00 42.97 130 PRO A N 1
ATOM 1042 C CA . PRO A 1 130 ? -20.746 42.135 46.113 1.00 42.97 130 PRO A CA 1
ATOM 1043 C C . PRO A 1 130 ? -19.751 41.423 45.194 1.00 42.97 130 PRO A C 1
ATOM 1045 O O . PRO A 1 130 ? -19.124 40.424 45.537 1.00 42.97 130 PRO A O 1
ATOM 1048 N N . LEU A 1 131 ? -19.666 41.975 43.990 1.00 40.66 131 LEU A N 1
ATOM 1049 C CA . LEU A 1 131 ? -18.575 41.835 43.038 1.00 40.66 131 LEU A CA 1
ATOM 1050 C C . LEU A 1 131 ? -17.476 42.833 43.446 1.00 40.66 131 LEU A C 1
ATOM 1052 O O . LEU A 1 131 ? -17.863 43.948 43.785 1.00 40.66 131 LEU A O 1
ATOM 1056 N N . THR A 1 132 ? -16.195 42.429 43.362 1.00 36.62 132 THR A N 1
ATOM 1057 C CA . THR A 1 132 ? -14.932 43.204 43.133 1.00 36.62 132 THR A CA 1
ATOM 1058 C C . THR A 1 132 ? -13.778 42.564 43.934 1.00 36.62 132 THR A C 1
ATOM 1060 O O . THR A 1 132 ? -13.892 42.495 45.155 1.00 36.62 132 THR A O 1
ATOM 1063 N N . THR A 1 133 ? -12.850 41.832 43.283 1.00 39.09 133 THR A N 1
ATOM 1064 C CA . THR A 1 133 ? -11.463 42.254 42.894 1.00 39.09 133 THR A CA 1
ATOM 1065 C C . THR A 1 133 ? -10.583 42.516 44.130 1.00 39.09 133 THR A C 1
ATOM 1067 O O . THR A 1 133 ? -11.026 43.203 45.037 1.00 39.09 133 THR A O 1
ATOM 1070 N N . ASP A 1 134 ? -9.371 42.009 44.332 1.00 42.75 134 ASP A N 1
ATOM 1071 C CA . ASP A 1 134 ? -8.288 41.477 43.507 1.00 42.75 134 ASP A CA 1
ATOM 1072 C C . ASP A 1 134 ? -7.441 40.569 44.420 1.00 42.75 134 ASP A C 1
ATOM 1074 O O . ASP A 1 134 ? -7.321 40.865 45.606 1.00 42.75 134 ASP A O 1
ATOM 1078 N N . ASP A 1 135 ? -6.863 39.492 43.890 1.00 47.75 135 ASP A N 1
ATOM 1079 C CA . ASP A 1 135 ? -5.476 39.119 44.207 1.00 47.75 135 ASP A CA 1
ATOM 1080 C C . ASP A 1 135 ? -5.024 38.029 43.230 1.00 47.75 135 ASP A C 1
ATOM 1082 O O . ASP A 1 135 ? -5.340 36.844 43.338 1.00 47.75 135 ASP A O 1
ATOM 1086 N N . ASP A 1 136 ? -4.361 38.529 42.194 1.00 53.00 136 ASP A N 1
ATOM 1087 C CA . ASP A 1 136 ? -3.201 37.966 41.518 1.00 53.00 136 ASP A CA 1
ATOM 1088 C C . ASP A 1 136 ? -2.698 36.618 42.074 1.00 53.00 136 ASP A C 1
ATOM 1090 O O . ASP A 1 136 ? -2.108 36.516 43.151 1.00 53.00 136 ASP A O 1
ATOM 1094 N N . THR A 1 137 ? -2.878 35.547 41.304 1.00 52.56 137 THR A N 1
ATOM 1095 C CA . THR A 1 137 ? -1.978 34.392 41.385 1.00 52.56 137 THR A CA 1
ATOM 1096 C C . THR A 1 137 ? -1.721 33.885 39.974 1.00 52.56 137 THR A C 1
ATOM 1098 O O . THR A 1 137 ? -2.244 32.861 39.538 1.00 52.56 137 THR A O 1
ATOM 1101 N N . ASP A 1 138 ? -0.911 34.656 39.252 1.00 54.06 138 ASP A N 1
ATOM 1102 C CA . ASP A 1 138 ? -0.149 34.182 38.105 1.00 54.06 138 ASP A CA 1
ATOM 1103 C C . ASP A 1 138 ? 0.801 33.061 38.557 1.00 54.06 138 ASP A C 1
ATOM 1105 O O . ASP A 1 138 ? 1.820 33.294 39.209 1.00 54.06 138 ASP A O 1
ATOM 1109 N N . ALA A 1 139 ? 0.466 31.823 38.200 1.00 57.53 139 ALA A N 1
ATOM 1110 C CA . ALA A 1 139 ? 1.428 30.732 38.101 1.00 57.53 139 ALA A CA 1
ATOM 1111 C C . ALA A 1 139 ? 0.934 29.712 37.060 1.00 57.53 139 ALA A C 1
ATOM 1113 O O . ALA A 1 139 ? 0.172 28.803 37.403 1.00 57.53 139 ALA A O 1
ATOM 1114 N N . PRO A 1 140 ? 1.326 29.831 35.779 1.00 56.06 140 PRO A N 1
ATOM 1115 C CA . PRO A 1 140 ? 1.264 28.693 34.877 1.00 56.06 140 PRO A CA 1
ATOM 1116 C C . PRO A 1 140 ? 2.299 27.658 35.338 1.00 56.06 140 PRO A C 1
ATOM 1118 O O . PRO A 1 140 ? 3.489 27.953 35.429 1.00 56.06 140 PRO A O 1
ATOM 1121 N N . ASP A 1 141 ? 1.823 26.458 35.665 1.00 49.50 141 ASP A N 1
ATOM 1122 C CA . ASP A 1 141 ? 2.650 25.284 35.950 1.00 49.50 141 ASP A CA 1
ATOM 1123 C C . ASP A 1 141 ? 3.429 24.904 34.682 1.00 49.50 141 ASP A C 1
ATOM 1125 O O . ASP A 1 141 ? 2.927 24.221 33.786 1.00 49.50 141 ASP A O 1
ATOM 1129 N N . ASP A 1 142 ? 4.648 25.432 34.585 1.00 56.44 142 ASP A N 1
ATOM 1130 C CA . ASP A 1 142 ? 5.641 25.120 33.562 1.00 56.44 142 ASP A CA 1
ATOM 1131 C C . ASP A 1 142 ? 6.295 23.766 33.883 1.00 56.44 142 ASP A C 1
ATOM 1133 O O . ASP A 1 142 ? 7.471 23.656 34.229 1.00 56.44 142 ASP A O 1
ATOM 1137 N N . ALA A 1 143 ? 5.492 22.706 33.803 1.00 52.62 143 ALA A N 1
ATOM 1138 C CA . ALA A 1 143 ? 5.964 21.330 33.759 1.00 52.62 143 ALA A CA 1
ATOM 1139 C C . ALA A 1 143 ? 5.870 20.830 32.314 1.00 52.62 143 ALA A C 1
ATOM 1141 O O . ALA A 1 143 ? 5.013 20.030 31.930 1.00 52.62 143 ALA A O 1
ATOM 1142 N N . ALA A 1 144 ? 6.787 21.352 31.502 1.00 55.47 144 ALA A N 1
ATOM 1143 C CA . ALA A 1 144 ? 7.113 20.892 30.166 1.00 55.47 144 ALA A CA 1
ATOM 1144 C C . ALA A 1 144 ? 7.309 19.362 30.114 1.00 55.47 144 ALA A C 1
ATOM 1146 O O . ALA A 1 144 ? 8.371 18.835 30.431 1.00 55.47 144 ALA A O 1
ATOM 1147 N N . MET A 1 145 ? 6.300 18.632 29.636 1.00 56.97 145 MET A N 1
ATOM 1148 C CA . MET A 1 145 ? 6.461 17.263 29.134 1.00 56.97 145 MET A CA 1
ATOM 1149 C C . MET A 1 145 ? 6.736 17.324 27.627 1.00 56.97 145 MET A C 1
ATOM 1151 O O . MET A 1 145 ? 5.909 16.938 26.805 1.00 56.97 145 MET A O 1
ATOM 1155 N N . SER A 1 146 ? 7.902 17.860 27.269 1.00 53.47 146 SER A N 1
ATOM 1156 C CA . SER A 1 146 ? 8.464 17.764 25.922 1.00 53.47 146 SER A CA 1
ATOM 1157 C C . SER A 1 146 ? 9.767 16.983 26.024 1.00 53.47 146 SER A C 1
ATOM 1159 O O . SER A 1 146 ? 10.795 17.551 26.384 1.00 53.47 146 SER A O 1
ATOM 1161 N N . ASP A 1 147 ? 9.736 15.684 25.715 1.00 53.00 147 ASP A N 1
ATOM 1162 C CA . ASP A 1 147 ? 10.947 14.871 25.540 1.00 53.00 147 ASP A CA 1
ATOM 1163 C C . ASP A 1 147 ? 11.616 15.256 24.211 1.00 53.00 147 ASP A C 1
ATOM 1165 O O . ASP A 1 147 ? 11.514 14.583 23.185 1.00 53.00 147 ASP A O 1
ATOM 1169 N N . GLY A 1 148 ? 12.221 16.442 24.215 1.00 55.81 148 GLY A N 1
ATOM 1170 C CA . GLY A 1 148 ? 13.078 16.941 23.155 1.00 55.81 148 GLY A CA 1
ATOM 1171 C C . GLY A 1 148 ? 14.447 16.285 23.249 1.00 55.81 148 GLY A C 1
ATOM 1172 O O . GLY A 1 148 ? 15.425 16.953 23.574 1.00 55.81 148 GLY A O 1
ATOM 1173 N N . ALA A 1 149 ? 14.532 14.986 22.965 1.00 58.53 149 ALA A N 1
ATOM 1174 C CA . ALA A 1 149 ? 15.810 14.325 22.748 1.00 58.53 149 ALA A CA 1
ATOM 1175 C C . ALA A 1 149 ? 16.399 14.784 21.400 1.00 58.53 149 ALA A C 1
ATOM 1177 O O . ALA A 1 149 ? 16.205 14.161 20.356 1.00 58.53 149 ALA A O 1
ATOM 1178 N N . VAL A 1 150 ? 17.113 15.911 21.423 1.00 54.47 150 VAL A N 1
ATOM 1179 C CA . VAL A 1 150 ? 18.028 16.327 20.355 1.00 54.47 150 VAL A CA 1
ATOM 1180 C C . VAL A 1 150 ? 19.377 15.672 20.645 1.00 54.47 150 VAL A C 1
ATOM 1182 O O . VAL A 1 150 ? 20.065 16.050 21.589 1.00 54.47 150 VAL A O 1
ATOM 1185 N N . PHE A 1 151 ? 19.756 14.668 19.855 1.00 52.41 151 PHE A N 1
ATOM 1186 C CA . PHE A 1 151 ? 21.113 14.126 19.899 1.00 52.41 151 PHE A CA 1
ATOM 1187 C C . PHE A 1 151 ? 22.023 15.008 19.049 1.00 52.41 151 PHE A C 1
ATOM 1189 O O . PHE A 1 151 ? 22.047 14.909 17.823 1.00 52.41 151 PHE A O 1
ATOM 1196 N N . GLU A 1 152 ? 22.767 15.881 19.716 1.00 50.53 152 GLU A N 1
ATOM 1197 C CA . GLU A 1 152 ? 23.878 16.612 19.125 1.00 50.53 152 GLU A CA 1
ATOM 1198 C C . GLU A 1 152 ? 25.140 15.733 19.205 1.00 50.53 152 GLU A C 1
ATOM 1200 O O . GLU A 1 152 ? 25.617 15.408 20.289 1.00 50.53 152 GLU A O 1
ATOM 1205 N N . GLY A 1 153 ? 25.649 15.310 18.042 1.00 58.25 153 GLY A N 1
ATOM 1206 C CA . GLY A 1 153 ? 27.025 14.827 17.871 1.00 58.25 153 GLY A CA 1
ATOM 1207 C C . GLY A 1 153 ? 27.331 13.366 18.232 1.00 58.25 153 GLY A C 1
ATOM 1208 O O . GLY A 1 153 ? 27.936 13.110 19.264 1.00 58.25 153 GLY A O 1
ATOM 1209 N N . ILE A 1 154 ? 27.039 12.408 17.335 1.00 59.25 154 ILE A N 1
ATOM 1210 C CA . ILE A 1 154 ? 27.772 11.118 17.262 1.00 59.25 154 ILE A CA 1
ATOM 1211 C C . ILE A 1 154 ? 27.883 10.623 15.806 1.00 59.25 154 ILE A C 1
ATOM 1213 O O . ILE A 1 154 ? 27.577 9.473 15.498 1.00 59.25 154 ILE A O 1
ATOM 1217 N N . ILE A 1 155 ? 28.287 11.476 14.867 1.00 52.50 155 ILE A N 1
ATOM 1218 C CA . ILE A 1 155 ? 28.878 10.971 13.620 1.00 52.50 155 ILE A CA 1
ATOM 1219 C C . ILE A 1 155 ? 30.140 11.784 13.369 1.00 52.50 155 ILE A C 1
ATOM 1221 O O . ILE A 1 155 ? 30.134 12.744 12.606 1.00 52.50 155 ILE A O 1
ATOM 1225 N N . ASP A 1 156 ? 31.213 11.393 14.055 1.00 45.31 156 ASP A N 1
ATOM 1226 C CA . ASP A 1 156 ? 32.554 11.692 13.578 1.00 45.31 156 ASP A CA 1
ATOM 1227 C C . ASP A 1 156 ? 32.838 10.775 12.388 1.00 45.31 156 ASP A C 1
ATOM 1229 O O . ASP A 1 156 ? 32.782 9.544 12.467 1.00 45.31 156 ASP A O 1
ATOM 1233 N N . GLU A 1 157 ? 33.112 11.410 11.260 1.00 53.72 157 GLU A N 1
ATOM 1234 C CA . GLU A 1 157 ? 33.555 10.789 10.027 1.00 53.72 157 GLU A CA 1
ATOM 1235 C C . GLU A 1 157 ? 34.962 10.205 10.241 1.00 53.72 157 GLU A C 1
ATOM 1237 O O . GLU A 1 157 ? 35.965 10.914 10.173 1.00 53.72 157 GLU A O 1
ATOM 1242 N N . VAL A 1 158 ? 35.057 8.898 10.519 1.00 42.50 158 VAL A N 1
ATOM 1243 C CA . VAL A 1 158 ? 36.336 8.170 10.513 1.00 42.50 158 VAL A CA 1
ATOM 1244 C C . VAL A 1 158 ? 36.265 6.874 9.707 1.00 42.50 158 VAL A C 1
ATOM 1246 O O . VAL A 1 158 ? 35.743 5.837 10.105 1.00 42.50 158 VAL A O 1
ATOM 1249 N N . SER A 1 159 ? 36.843 6.998 8.521 1.00 46.59 159 SER A N 1
ATOM 1250 C CA . SER A 1 159 ? 37.437 6.001 7.637 1.00 46.59 159 SER A CA 1
ATOM 1251 C C . SER A 1 159 ? 37.991 4.727 8.308 1.00 46.59 159 SER A C 1
ATOM 1253 O O . SER A 1 159 ? 38.760 4.804 9.259 1.00 46.59 159 SER A O 1
ATOM 1255 N N . ASN A 1 160 ? 37.707 3.576 7.680 1.00 48.88 160 ASN A N 1
ATOM 1256 C CA . ASN A 1 160 ? 38.453 2.304 7.699 1.00 48.88 160 ASN A CA 1
ATOM 1257 C C . ASN A 1 160 ? 38.923 1.725 9.052 1.00 48.88 160 ASN A C 1
ATOM 1259 O O . ASN A 1 160 ? 40.026 2.014 9.510 1.00 48.88 160 ASN A O 1
ATOM 1263 N N . ALA A 1 161 ? 38.210 0.708 9.555 1.00 42.03 161 ALA A N 1
ATOM 1264 C CA . ALA A 1 161 ? 38.832 -0.377 10.319 1.00 42.03 161 ALA A CA 1
ATOM 1265 C C . ALA A 1 161 ? 38.067 -1.705 10.161 1.00 42.03 161 ALA A C 1
ATOM 1267 O O . ALA A 1 161 ? 36.846 -1.754 10.060 1.00 42.03 161 ALA A O 1
ATOM 1268 N N . SER A 1 162 ? 38.848 -2.774 10.082 1.00 40.03 162 SER A N 1
ATOM 1269 C CA . SER A 1 162 ? 38.545 -4.148 9.683 1.00 40.03 162 SER A CA 1
ATOM 1270 C C . SER A 1 162 ? 37.574 -4.926 10.576 1.00 40.03 162 SER A C 1
ATOM 1272 O O . SER A 1 162 ? 37.556 -4.780 11.794 1.00 40.03 162 SER A O 1
ATOM 1274 N N . SER A 1 163 ? 36.872 -5.877 9.953 1.00 51.31 163 SER A N 1
ATOM 1275 C CA . SER A 1 163 ? 36.151 -6.971 10.605 1.00 51.31 163 SER A CA 1
ATOM 1276 C C . SER A 1 163 ? 37.059 -7.829 11.500 1.00 51.31 163 SER A C 1
ATOM 1278 O O . SER A 1 163 ? 38.012 -8.410 10.986 1.00 51.31 163 SER A O 1
ATOM 1280 N N . SER A 1 164 ? 36.704 -8.004 12.777 1.00 45.69 164 SER A N 1
ATOM 1281 C CA . SER A 1 164 ? 36.758 -9.297 13.487 1.00 45.69 164 SER A CA 1
ATOM 1282 C C . SER A 1 164 ? 36.298 -9.176 14.946 1.00 45.69 164 SER A C 1
ATOM 1284 O O . SER A 1 164 ? 36.830 -8.363 15.693 1.00 45.69 164 SER A O 1
ATOM 1286 N N . GLU A 1 165 ? 35.410 -10.098 15.325 1.00 49.09 165 GLU A N 1
ATOM 1287 C CA . GLU A 1 165 ? 35.064 -10.604 16.667 1.00 49.09 165 GLU A CA 1
ATOM 1288 C C . GLU A 1 165 ? 33.667 -10.284 17.246 1.00 49.09 165 GLU A C 1
ATOM 1290 O O . GLU A 1 165 ? 33.195 -9.149 17.193 1.00 49.09 165 GLU A O 1
ATOM 1295 N N . PRO A 1 166 ? 32.984 -11.304 17.822 1.00 58.75 166 PRO A N 1
ATOM 1296 C CA . PRO A 1 166 ? 31.633 -11.185 18.351 1.00 58.75 166 PRO A CA 1
ATOM 1297 C C . PRO A 1 166 ? 31.661 -10.880 19.853 1.00 58.75 166 PRO A C 1
ATOM 1299 O O . PRO A 1 166 ? 32.298 -11.612 20.607 1.00 58.75 166 PRO A O 1
ATOM 1302 N N . LYS A 1 167 ? 30.918 -9.867 20.319 1.00 48.88 167 LYS A N 1
ATOM 1303 C CA . LYS A 1 167 ? 30.440 -9.765 21.716 1.00 48.88 167 LYS A CA 1
ATOM 1304 C C . LYS A 1 167 ? 29.588 -8.513 21.930 1.00 48.88 167 LYS A C 1
ATOM 1306 O O . LYS A 1 167 ? 30.116 -7.417 22.009 1.00 48.88 167 LYS A O 1
ATOM 1311 N N . PHE A 1 168 ? 28.289 -8.712 22.146 1.00 42.75 168 PHE A N 1
ATOM 1312 C CA . PHE A 1 168 ? 27.654 -8.403 23.432 1.00 42.75 168 PHE A CA 1
ATOM 1313 C C . PHE A 1 168 ? 26.313 -9.153 23.511 1.00 42.75 168 PHE A C 1
ATOM 1315 O O . PHE A 1 168 ? 25.358 -8.851 22.805 1.00 42.75 168 PHE A O 1
ATOM 1322 N N . SER A 1 169 ? 26.282 -10.202 24.338 1.00 50.22 169 SER A N 1
ATOM 1323 C CA . SER A 1 169 ? 25.094 -11.011 24.631 1.00 50.22 169 SER A CA 1
ATOM 1324 C C . SER A 1 169 ? 24.285 -10.319 25.728 1.00 50.22 169 SER A C 1
ATOM 1326 O O . SER A 1 169 ? 24.748 -10.203 26.868 1.00 50.22 169 SER A O 1
ATOM 1328 N N . VAL A 1 170 ? 23.095 -9.822 25.378 1.00 48.66 170 VAL A N 1
ATOM 1329 C CA . VAL A 1 170 ? 22.157 -9.212 26.326 1.00 48.66 170 VAL A CA 1
ATOM 1330 C C . VAL A 1 170 ? 21.481 -10.328 27.115 1.00 48.66 170 VAL A C 1
ATOM 1332 O O . VAL A 1 170 ? 20.581 -11.019 26.645 1.00 48.66 170 VAL A O 1
ATOM 1335 N N . LYS A 1 171 ? 21.981 -10.494 28.339 1.00 54.56 171 LYS A N 1
ATOM 1336 C CA . LYS A 1 171 ? 21.472 -11.331 29.427 1.00 54.56 171 LYS A CA 1
ATOM 1337 C C . LYS A 1 171 ? 20.050 -10.924 29.861 1.00 54.56 171 LYS A C 1
ATOM 1339 O O . LYS A 1 171 ? 19.865 -10.466 30.984 1.00 54.56 171 LYS A O 1
ATOM 1344 N N . SER A 1 172 ? 19.034 -11.142 29.032 1.00 55.03 172 SER A N 1
ATOM 1345 C CA . SER A 1 172 ? 17.667 -11.350 29.524 1.00 55.03 172 SER A CA 1
ATOM 1346 C C . SER A 1 172 ? 17.398 -12.854 29.555 1.00 55.03 172 SER A C 1
ATOM 1348 O O . SER A 1 172 ? 17.028 -13.490 28.572 1.00 55.03 172 SER A O 1
ATOM 1350 N N . TYR A 1 173 ? 17.679 -13.449 30.714 1.00 57.19 173 TYR A N 1
ATOM 1351 C CA . TYR A 1 173 ? 17.361 -14.841 31.022 1.00 57.19 173 TYR A CA 1
ATOM 1352 C C . TYR A 1 173 ? 15.870 -15.107 30.761 1.00 57.19 173 TYR A C 1
ATOM 1354 O O . TYR A 1 173 ? 15.014 -14.570 31.461 1.00 57.19 173 TYR A O 1
ATOM 1362 N N . ASN A 1 174 ? 15.558 -15.951 29.775 1.00 66.44 174 ASN A N 1
ATOM 1363 C CA . ASN A 1 174 ? 14.216 -16.497 29.595 1.00 66.44 174 ASN A CA 1
ATOM 1364 C C . ASN A 1 174 ? 14.100 -17.802 30.409 1.00 66.44 174 ASN A C 1
ATOM 1366 O O . ASN A 1 174 ? 14.766 -18.781 30.058 1.00 66.44 174 ASN A O 1
ATOM 1370 N N . PRO A 1 175 ? 13.274 -17.863 31.471 1.00 54.38 175 PRO A N 1
ATOM 1371 C CA . PRO A 1 175 ? 13.131 -19.063 32.300 1.00 54.38 175 PRO A CA 1
ATOM 1372 C C . PRO A 1 175 ? 12.532 -20.261 31.544 1.00 54.38 175 PRO A C 1
ATOM 1374 O O . PRO A 1 175 ? 12.655 -21.392 32.006 1.00 54.38 175 PRO A O 1
ATOM 1377 N N . LEU A 1 176 ? 11.944 -20.050 30.358 1.00 58.41 176 LEU A N 1
ATOM 1378 C CA . LEU A 1 176 ? 11.436 -21.129 29.503 1.00 58.41 176 LEU A CA 1
ATOM 1379 C C . LEU A 1 176 ? 12.548 -22.003 28.894 1.00 58.41 176 LEU A C 1
ATOM 1381 O O . LEU A 1 176 ? 12.269 -23.115 28.457 1.00 58.41 176 LEU A O 1
ATOM 1385 N N . ASN A 1 177 ? 13.806 -21.549 28.914 1.00 57.41 177 ASN A N 1
ATOM 1386 C CA . ASN A 1 177 ? 14.953 -22.312 28.405 1.00 57.41 177 ASN A CA 1
ATOM 1387 C C . ASN A 1 177 ? 15.508 -23.347 29.408 1.00 57.41 177 ASN A C 1
ATOM 1389 O O . ASN A 1 177 ? 16.485 -24.024 29.098 1.00 57.41 177 ASN A O 1
ATOM 1393 N N . LEU A 1 178 ? 14.920 -23.470 30.607 1.00 57.34 178 LEU A N 1
ATOM 1394 C CA . LEU A 1 178 ? 15.352 -24.407 31.660 1.00 57.34 178 LEU A CA 1
ATOM 1395 C C . LEU A 1 178 ? 14.542 -25.710 31.707 1.00 57.34 178 LEU A C 1
ATOM 1397 O O . LEU A 1 178 ? 14.830 -26.572 32.534 1.00 57.34 178 LEU A O 1
ATOM 1401 N N . LEU A 1 179 ? 13.530 -25.866 30.853 1.00 64.25 179 LEU A N 1
ATOM 1402 C CA . LEU A 1 179 ? 12.726 -27.083 30.807 1.00 64.25 179 LEU A CA 1
ATOM 1403 C C . LEU A 1 179 ? 13.358 -28.078 29.820 1.00 64.25 179 LEU A C 1
ATOM 1405 O O . LEU A 1 179 ? 13.433 -27.774 28.627 1.00 64.25 179 LEU A O 1
ATOM 1409 N N . PRO A 1 180 ? 13.795 -29.274 30.264 1.00 59.09 180 PRO A N 1
ATOM 1410 C CA . PRO A 1 180 ? 14.122 -30.351 29.344 1.00 59.09 180 PRO A CA 1
ATOM 1411 C C . PRO A 1 180 ? 12.869 -30.690 28.534 1.00 59.09 180 PRO A C 1
ATOM 1413 O O . PRO A 1 180 ? 11.803 -30.948 29.094 1.00 59.09 180 PRO A O 1
ATOM 1416 N N . GLN A 1 181 ? 12.996 -30.662 27.211 1.00 57.34 181 GLN A N 1
ATOM 1417 C CA . GLN A 1 181 ? 11.954 -31.062 26.273 1.00 57.34 181 GLN A CA 1
ATOM 1418 C C . GLN A 1 181 ? 11.465 -32.480 26.615 1.00 57.34 181 GLN A C 1
ATOM 1420 O O . GLN A 1 181 ? 12.209 -33.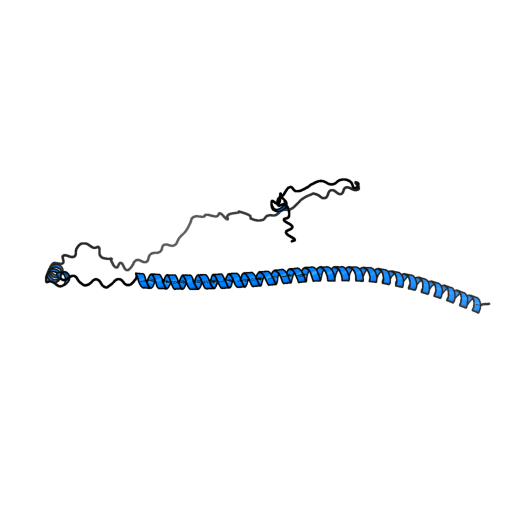448 26.470 1.00 57.34 181 GLN A O 1
ATOM 1425 N N . PHE A 1 182 ? 10.212 -32.619 27.054 1.00 46.22 182 PHE A N 1
ATOM 1426 C CA . PHE A 1 182 ? 9.553 -33.922 27.132 1.00 46.22 182 PHE A CA 1
ATOM 1427 C C . PHE A 1 182 ? 9.053 -34.290 25.730 1.00 46.22 182 PHE A C 1
ATOM 1429 O O . PHE A 1 182 ? 7.946 -33.938 25.331 1.00 46.22 182 PHE A O 1
ATOM 1436 N N . ASN A 1 183 ? 9.884 -35.002 24.968 1.00 47.00 183 ASN A N 1
ATOM 1437 C CA . ASN A 1 183 ? 9.417 -35.763 23.812 1.00 47.00 183 ASN A CA 1
ATOM 1438 C C . ASN A 1 183 ? 8.666 -37.000 24.322 1.00 47.00 183 ASN A C 1
ATOM 1440 O O . ASN A 1 183 ? 9.271 -38.041 24.567 1.00 47.00 183 ASN A O 1
ATOM 1444 N N . ALA A 1 184 ? 7.348 -36.894 24.487 1.00 49.88 184 ALA A N 1
ATOM 1445 C CA . ALA A 1 184 ? 6.484 -38.055 24.668 1.00 49.88 184 ALA A CA 1
ATOM 1446 C C . ALA A 1 184 ? 5.975 -38.527 23.297 1.00 49.88 184 ALA A C 1
ATOM 1448 O O . ALA A 1 184 ? 4.861 -38.210 22.888 1.00 49.88 184 ALA A O 1
ATOM 1449 N N . THR A 1 185 ? 6.809 -39.296 22.595 1.00 45.88 185 THR A N 1
ATOM 1450 C CA . THR A 1 185 ? 6.363 -40.170 21.504 1.00 45.88 185 THR A CA 1
ATOM 1451 C C . THR A 1 185 ? 6.592 -41.616 21.928 1.00 45.88 185 THR A C 1
ATOM 1453 O O . THR A 1 185 ? 7.709 -42.117 21.800 1.00 45.88 185 THR A O 1
ATOM 1456 N N . ARG A 1 186 ? 5.524 -42.245 22.435 1.00 39.72 186 ARG A N 1
ATOM 1457 C CA . ARG A 1 186 ? 5.043 -4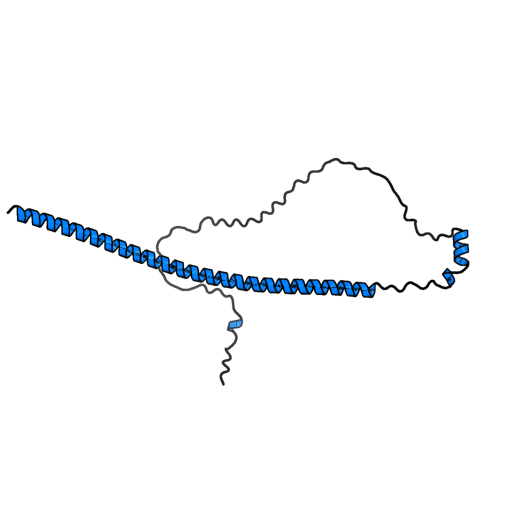3.624 22.209 1.00 39.72 186 ARG A CA 1
ATOM 1458 C C . ARG A 1 186 ? 4.374 -44.200 23.454 1.00 39.72 186 ARG A C 1
ATOM 1460 O O . ARG A 1 186 ? 5.014 -44.201 24.524 1.00 39.72 186 ARG A O 1
#